Protein AF-A0A7S0H4Z7-F1 (afdb_monomer)

Mean predicted aligned error: 15.33 Å

Sequence (300 aa):
MAQQADLLGIGEDDDALVGVQPAELLSDDELEPVSDNKGFAPVWKVGMEVEVYSRSKDRWIAAIVRKIMSENGIDWVQVYYKNSTQMKDVRGDSDDIRMPLIDSGSSLPVHQDRDGKSSRRSHGKGFVSILHKVSTISKQVESGLYLLKRVASVVHRMAAAEHSHVASVQKILEQERQKVKDKVGDEMARCTEAWEATEELLANQLQKRSEMATKLEQKISVPLTQFYNDAELKRKIIIKDEKKYGVEMNRAKLGVQKNLRNCQKLINSCIAAKAEEEEKKKSPQGKKPKKKFGGIMSWA

pLDDT: mean 82.4, std 19.76, range [38.28, 98.19]

Solvent-accessible surface area (backbone atoms only — not comparable to full-atom values): 18263 Å² total; per-residue (Å²): 138,88,83,90,85,84,85,84,86,76,83,86,77,88,73,80,82,74,82,74,73,80,77,75,81,74,71,93,74,79,81,70,83,75,77,77,79,70,65,87,60,71,84,81,50,71,73,38,69,28,24,35,56,34,80,93,72,74,42,74,39,59,24,29,29,68,45,78,46,77,56,96,88,43,50,34,35,32,31,36,35,80,91,49,94,55,69,50,78,40,53,56,83,36,91,51,49,43,73,53,77,75,60,89,67,67,61,70,76,79,75,73,83,75,71,95,71,87,75,88,80,74,96,77,58,72,65,68,51,50,60,51,50,52,55,52,49,52,51,53,51,50,53,52,48,52,51,50,53,50,51,28,52,50,48,42,50,52,24,51,51,44,48,52,50,44,54,52,51,52,53,50,50,53,53,49,53,54,57,48,70,78,66,69,56,88,91,43,56,72,59,51,55,57,47,52,55,50,49,53,53,49,51,55,50,40,51,54,48,49,54,48,23,52,45,45,36,65,70,42,22,48,53,46,48,51,51,46,53,54,52,53,50,51,49,53,50,52,54,51,51,51,54,52,52,53,51,55,51,51,53,51,51,52,52,52,53,53,51,52,53,52,53,52,51,51,52,53,49,54,52,50,55,52,51,54,53,51,52,61,68,66,54,71,91,71,76,80,79,78,80,77,84,77,78,91,81,81,90,132

Radius of gyration: 42.69 Å; Cα contacts (8 Å, |Δi|>4): 172; chains: 1; bounding box: 95×59×153 Å

Foldseek 3Di:
DDDDDDDDDDDDPPDDDPDDDPDPPDDPPDPDPPPPPPPCQPPDDAQAWKWFQDPVVRDTFIWGFHDWDADPNWIWTWTGTPPDRDIDIDTSNDPRMGHPPPPLPPPPPPPPPDDDDPPPDDPDCPPVVVLVVVVNVLVVLVVVLVVLVVVLVVLLVVLVVLVVVLVVVVVVLVVVVVVCVVDDDPVCVVVVVVSVVVSVVVVVVSVVSNVVSVCSCPVPNVVSVVVSVVSVVVSVVVVVVSVVVVVVVVVVVVVVVVVVVVVVVVVVVVVVVVVVVVVVVPPDPDDDPPPPDDDDDDDD

Secondary structure (DSSP, 8-state):
---------------------------------------------TT-EEEEEETTTTEEEEEEEEEEEEETTEEEEEEEETT-S-EEEEETT-TTEEPPP--TT--S--------------TT-HHHHHHHHHHHHHHHHHHHHHHHHHHHHHHHHHHHHHHHHHHHHHHHHHHHHHHHHTT--GGGHHHHHHHHHHHHHHHHHHHHHHHHHHHHIIIIIHHHHHHHHHHHHHHHHHHHHHHHHHHHHHHHHHHHHHHHHHHHHHHHHHHHHHHHHHHHHHS-S---------------

Organism: NCBI:txid1561963

Nearest PDB structures (foldseek):
  5uk8-assembly1_B  TM=3.780E-01  e=6.220E-02  Homo sapiens
  8v8i-assembly2_D  TM=3.540E-01  e=8.387E-02  Homo sapiens
  5itd-assembly1_B  TM=3.121E-01  e=8.387E-02  Homo sapiens
  8tdu-assembly1_B  TM=3.241E-01  e=2.612E-01  Homo sapiens
  8v8i-assembly1_B  TM=3.575E-01  e=5.041E-01  Homo sapiens

InterPro domains:
  IPR027267 AH/BAR domain superfamily [G3DSA:1.20.1270.60] (127-294)
  IPR027267 AH/BAR domain superfamily [SSF103657] (133-286)

Structure (mmCIF, N/CA/C/O backbone):
data_AF-A0A7S0H4Z7-F1
#
_entry.id   AF-A0A7S0H4Z7-F1
#
loop_
_atom_site.group_PDB
_atom_site.id
_atom_site.type_symbol
_atom_site.label_atom_id
_atom_site.label_alt_id
_atom_site.label_comp_id
_atom_site.label_asym_id
_atom_site.label_entity_id
_atom_site.label_seq_id
_atom_site.pdbx_PDB_ins_code
_atom_site.Cartn_x
_atom_site.Cartn_y
_atom_site.Cartn_z
_atom_site.occupancy
_atom_site.B_iso_or_equiv
_atom_site.auth_seq_id
_atom_site.auth_comp_id
_atom_site.auth_asym_id
_atom_site.auth_atom_id
_atom_site.pdbx_PDB_model_num
ATOM 1 N N . MET A 1 1 ? 38.005 -17.353 65.429 1.00 50.97 1 MET A N 1
ATOM 2 C CA . MET A 1 1 ? 38.939 -17.865 64.408 1.00 50.97 1 MET A CA 1
ATOM 3 C C . MET A 1 1 ? 38.852 -16.940 63.217 1.00 50.97 1 MET A C 1
ATOM 5 O O . MET A 1 1 ? 37.771 -16.776 62.671 1.00 50.97 1 MET A O 1
ATOM 9 N N . ALA A 1 2 ? 39.958 -16.261 62.942 1.00 53.62 2 ALA A N 1
ATOM 10 C CA . ALA A 1 2 ? 40.154 -15.351 61.825 1.00 53.62 2 ALA A CA 1
ATOM 11 C C . ALA A 1 2 ? 40.660 -16.112 60.589 1.00 53.62 2 ALA A C 1
ATOM 13 O O . ALA A 1 2 ? 41.326 -17.129 60.768 1.00 53.62 2 ALA A O 1
ATOM 14 N N . GLN A 1 3 ? 40.353 -15.588 59.397 1.00 56.41 3 GLN A N 1
ATOM 15 C CA . GLN A 1 3 ? 41.037 -15.705 58.087 1.00 56.41 3 GLN A CA 1
ATOM 16 C C . GLN A 1 3 ? 40.063 -15.058 57.076 1.00 56.41 3 GLN A C 1
ATOM 18 O O . GLN A 1 3 ? 38.934 -15.522 56.974 1.00 56.41 3 GLN A O 1
ATOM 23 N N . GLN A 1 4 ? 40.266 -13.895 56.447 1.00 59.06 4 GLN A N 1
ATOM 24 C CA . GLN A 1 4 ? 41.419 -13.231 55.813 1.00 59.06 4 GLN A CA 1
ATOM 25 C C . GLN A 1 4 ? 41.917 -13.929 54.534 1.00 59.06 4 GLN A C 1
ATOM 27 O O . GLN A 1 4 ? 42.658 -14.901 54.623 1.00 59.06 4 GLN A O 1
ATOM 32 N N . ALA A 1 5 ? 41.489 -13.396 53.379 1.00 55.38 5 ALA A N 1
ATOM 33 C CA . ALA A 1 5 ? 42.206 -13.257 52.097 1.00 55.38 5 ALA A CA 1
ATOM 34 C C . ALA A 1 5 ? 41.256 -12.503 51.128 1.00 55.38 5 ALA A C 1
ATOM 36 O O . ALA A 1 5 ? 40.139 -12.960 50.906 1.00 55.38 5 ALA A O 1
ATOM 37 N N . ASP A 1 6 ? 41.465 -11.231 50.797 1.00 55.78 6 ASP A N 1
ATOM 38 C CA . ASP A 1 6 ? 42.468 -10.595 49.921 1.00 55.78 6 ASP A CA 1
ATOM 39 C C . ASP A 1 6 ? 42.136 -10.594 48.417 1.00 55.78 6 ASP A C 1
ATOM 41 O O . ASP A 1 6 ? 41.989 -11.631 47.779 1.00 55.78 6 ASP A O 1
ATOM 45 N N . LEU A 1 7 ? 42.110 -9.355 47.908 1.00 49.84 7 LEU A N 1
ATOM 46 C CA . LEU A 1 7 ? 42.537 -8.862 46.598 1.00 49.84 7 LEU A CA 1
ATOM 47 C C . LEU A 1 7 ? 41.993 -9.521 45.322 1.00 49.84 7 LEU A C 1
ATOM 49 O O . LEU A 1 7 ? 42.542 -10.507 44.848 1.00 49.84 7 LEU A O 1
ATOM 53 N N . LEU A 1 8 ? 41.132 -8.779 44.616 1.00 52.06 8 LEU A N 1
ATOM 54 C CA . LEU A 1 8 ? 41.462 -8.321 43.261 1.00 52.06 8 LEU A CA 1
ATOM 55 C C . LEU A 1 8 ? 40.962 -6.883 43.073 1.00 52.06 8 LEU A C 1
ATOM 57 O O . LEU A 1 8 ? 39.763 -6.616 43.100 1.00 52.06 8 LEU A O 1
ATOM 61 N N . GLY A 1 9 ? 41.922 -5.969 42.924 1.00 45.81 9 GLY A N 1
ATOM 62 C CA . GLY A 1 9 ? 41.692 -4.583 42.547 1.00 45.81 9 GLY A CA 1
ATOM 63 C C . GLY A 1 9 ? 41.212 -4.489 41.104 1.00 45.81 9 GLY A C 1
ATOM 64 O O . GLY A 1 9 ? 41.795 -5.088 40.200 1.00 45.81 9 GLY A O 1
ATOM 65 N N . ILE A 1 10 ? 40.148 -3.721 40.910 1.00 53.19 10 ILE A N 1
ATOM 66 C CA . ILE A 1 10 ? 39.716 -3.233 39.608 1.00 53.19 10 ILE A CA 1
ATOM 67 C C . ILE A 1 10 ? 40.033 -1.744 39.628 1.00 53.19 10 ILE A C 1
ATOM 69 O O . ILE A 1 10 ? 39.614 -1.039 40.544 1.00 53.19 10 ILE A O 1
ATOM 73 N N . GLY A 1 11 ? 40.870 -1.339 38.676 1.00 49.34 11 GLY A N 1
ATOM 74 C CA . GLY A 1 11 ? 41.376 0.014 38.537 1.00 49.34 11 GLY A CA 1
ATOM 75 C C . GLY A 1 11 ? 40.251 1.027 38.386 1.00 49.34 11 GLY A C 1
ATOM 76 O O . GLY A 1 11 ? 39.283 0.808 37.658 1.00 49.34 11 GLY A O 1
ATOM 77 N N . GLU A 1 12 ? 40.420 2.119 39.116 1.00 52.81 12 GLU A N 1
ATOM 78 C CA . GLU A 1 12 ? 39.731 3.383 38.935 1.00 52.81 12 GLU A CA 1
ATOM 79 C C . GLU A 1 12 ? 40.289 4.025 37.660 1.00 52.81 12 GLU A C 1
ATOM 81 O O . GLU A 1 12 ? 41.385 4.582 37.665 1.00 52.81 12 GLU A O 1
ATOM 86 N N . ASP A 1 13 ? 39.558 3.892 36.555 1.00 56.47 13 ASP A N 1
ATOM 87 C CA . ASP A 1 13 ? 39.708 4.790 35.415 1.00 56.47 13 ASP A CA 1
ATOM 88 C C . ASP A 1 13 ? 38.689 5.922 35.598 1.00 56.47 13 ASP A C 1
ATOM 90 O O . ASP A 1 13 ? 37.480 5.758 35.411 1.00 56.47 13 ASP A O 1
ATOM 94 N N . ASP A 1 14 ? 39.217 7.063 36.041 1.00 51.38 14 ASP A N 1
ATOM 95 C CA . ASP A 1 14 ? 38.555 8.358 36.144 1.00 51.38 14 ASP A CA 1
ATOM 96 C C . ASP A 1 14 ? 38.172 8.877 34.748 1.00 51.38 14 ASP A C 1
ATOM 98 O O . ASP A 1 14 ? 38.855 9.719 34.159 1.00 51.38 14 ASP A O 1
ATOM 102 N N . ASP A 1 15 ? 37.051 8.395 34.212 1.00 53.81 15 ASP A N 1
ATOM 103 C CA . ASP A 1 15 ? 36.416 9.018 33.055 1.00 53.81 15 ASP A CA 1
ATOM 104 C C . ASP A 1 15 ? 35.536 10.190 33.504 1.00 53.81 15 ASP A C 1
ATOM 106 O O . ASP A 1 15 ? 34.509 10.056 34.174 1.00 53.81 15 ASP A O 1
ATOM 110 N N . ALA A 1 16 ? 35.990 11.374 33.102 1.00 49.62 16 ALA A N 1
ATOM 111 C CA . ALA A 1 16 ? 35.372 12.670 33.293 1.00 49.62 16 ALA A CA 1
ATOM 112 C C . ALA A 1 16 ? 33.845 12.656 33.079 1.00 49.62 16 ALA A C 1
ATOM 114 O O . ALA A 1 16 ? 33.341 12.593 31.955 1.00 49.62 16 ALA A O 1
ATOM 115 N N . LEU A 1 17 ? 33.115 12.823 34.185 1.00 42.59 17 LEU A N 1
ATOM 116 C CA . LEU A 1 17 ? 31.708 13.213 34.228 1.00 42.59 17 LEU A CA 1
ATOM 117 C C . LEU A 1 17 ? 31.532 14.580 33.550 1.00 42.59 17 LEU A C 1
ATOM 119 O O . LEU A 1 17 ? 31.625 15.641 34.170 1.00 42.59 17 LEU A O 1
ATOM 123 N N . VAL A 1 18 ? 31.264 14.550 32.246 1.00 50.59 18 VAL A N 1
ATOM 124 C CA . VAL A 1 18 ? 30.680 15.674 31.517 1.00 50.59 18 VAL A CA 1
ATOM 125 C C . VAL A 1 18 ? 29.307 15.931 32.130 1.00 50.59 18 VAL A C 1
ATOM 127 O O . VAL A 1 18 ? 28.419 15.082 32.068 1.00 50.59 18 VAL A O 1
ATOM 130 N N . GLY A 1 19 ? 29.157 17.098 32.756 1.00 43.03 19 GLY A N 1
ATOM 131 C CA . GLY A 1 19 ? 27.915 17.556 33.361 1.00 43.03 19 GLY A CA 1
ATOM 132 C C . GLY A 1 19 ? 26.775 17.567 32.348 1.00 43.03 19 GLY A C 1
ATOM 133 O O . GLY A 1 19 ? 26.645 18.489 31.545 1.00 43.03 19 GLY A O 1
ATOM 134 N N . VAL A 1 20 ? 25.936 16.536 32.409 1.00 46.66 20 VAL A N 1
ATOM 135 C CA . VAL A 1 20 ? 24.610 16.543 31.804 1.00 46.66 20 VAL A CA 1
ATOM 136 C C . VAL A 1 20 ? 23.766 17.473 32.665 1.00 46.66 20 VAL A C 1
ATOM 138 O O . VAL A 1 20 ? 23.498 17.188 33.832 1.00 46.66 20 VAL A O 1
ATOM 141 N N . GLN A 1 21 ? 23.417 18.629 32.102 1.00 47.31 21 GLN A N 1
ATOM 142 C CA . GLN A 1 21 ? 22.470 19.549 32.716 1.00 47.31 21 GLN A CA 1
ATOM 143 C C . GLN A 1 21 ? 21.168 18.798 33.038 1.00 47.31 21 GLN A C 1
ATOM 145 O O . GLN A 1 21 ? 20.725 17.989 32.218 1.00 47.31 21 GLN A O 1
ATOM 150 N N . PRO A 1 22 ? 20.555 19.038 34.210 1.00 50.81 22 PRO A N 1
ATOM 151 C CA . PRO A 1 22 ? 19.257 18.466 34.521 1.00 50.81 22 PRO A CA 1
ATOM 152 C C . PRO A 1 22 ? 18.265 18.947 33.464 1.00 50.81 22 PRO A C 1
ATOM 154 O O . PRO A 1 22 ? 18.069 20.148 33.294 1.00 50.81 22 PRO A O 1
ATOM 157 N N . ALA A 1 23 ? 17.687 17.997 32.727 1.00 47.94 23 ALA A N 1
ATOM 158 C CA . ALA A 1 23 ? 16.550 18.259 31.867 1.00 47.94 23 ALA A CA 1
ATOM 159 C C . ALA A 1 23 ? 15.467 18.884 32.746 1.00 47.94 23 ALA A C 1
ATOM 161 O O . ALA A 1 23 ? 14.945 18.237 33.656 1.00 47.94 23 ALA A O 1
ATOM 162 N N . GLU A 1 24 ? 15.207 20.166 32.515 1.00 50.72 24 GLU A N 1
ATOM 163 C CA . GLU A 1 24 ? 14.076 20.856 33.101 1.00 50.72 24 GLU A CA 1
ATOM 164 C C . GLU A 1 24 ? 12.830 20.031 32.780 1.00 50.72 24 GLU A C 1
ATOM 166 O O . GLU A 1 24 ? 12.508 19.767 31.619 1.00 50.72 24 GLU A O 1
ATOM 171 N N . LEU A 1 25 ? 12.195 19.558 33.852 1.00 45.41 25 LEU A N 1
ATOM 172 C CA . LEU A 1 25 ? 10.853 19.007 33.875 1.00 45.41 25 LEU A CA 1
ATOM 173 C C . LEU A 1 25 ? 9.923 20.032 33.223 1.00 45.41 25 LEU A C 1
ATOM 175 O O . LEU A 1 25 ? 9.452 20.962 33.875 1.00 45.41 25 LEU A O 1
ATOM 179 N N . LEU A 1 26 ? 9.704 19.864 31.921 1.00 45.25 26 LEU A N 1
ATOM 180 C CA . LEU A 1 26 ? 8.574 20.449 31.225 1.00 45.25 26 LEU A CA 1
ATOM 181 C C . LEU A 1 26 ? 7.325 19.899 31.906 1.00 45.25 26 LEU A C 1
ATOM 183 O O . LEU A 1 26 ? 7.095 18.692 31.930 1.00 45.25 26 LEU A O 1
ATOM 187 N N . SER A 1 27 ? 6.587 20.811 32.522 1.00 49.12 27 SER A N 1
ATOM 188 C CA . SER A 1 27 ? 5.273 20.601 33.100 1.00 49.12 27 SER A CA 1
ATOM 189 C C . SER A 1 27 ? 4.377 19.837 32.125 1.00 49.12 27 SER A C 1
ATOM 191 O O . SER A 1 27 ? 4.171 20.277 30.995 1.00 49.12 27 SER A O 1
ATOM 193 N N . ASP A 1 28 ? 3.802 18.729 32.599 1.00 46.94 28 ASP A N 1
ATOM 194 C CA . ASP A 1 28 ? 2.733 17.947 31.956 1.00 46.94 28 ASP A CA 1
ATOM 195 C C . ASP A 1 28 ? 1.388 18.714 31.913 1.00 46.94 28 ASP A C 1
ATOM 197 O O . ASP A 1 28 ? 0.312 18.121 32.007 1.00 46.94 28 ASP A O 1
ATOM 201 N N . ASP A 1 29 ? 1.432 20.042 31.796 1.00 57.12 29 ASP A N 1
ATOM 202 C CA . ASP A 1 29 ? 0.242 20.873 31.669 1.00 57.12 29 ASP A CA 1
ATOM 203 C C . ASP A 1 29 ? -0.115 21.038 30.188 1.00 57.12 29 ASP A C 1
ATOM 205 O O . ASP A 1 29 ? 0.623 21.614 29.390 1.00 57.12 29 ASP A O 1
ATOM 209 N N . GLU A 1 30 ? -1.314 20.551 29.869 1.00 59.25 30 GLU A N 1
ATOM 210 C CA . GLU A 1 30 ? -2.141 21.028 28.760 1.00 59.25 30 GLU A CA 1
ATOM 211 C C . GLU A 1 30 ? -1.765 20.546 27.346 1.00 59.25 30 GLU A C 1
ATOM 213 O O . GLU A 1 30 ? -1.765 21.296 26.369 1.00 59.25 30 GLU A O 1
ATOM 218 N N . LEU A 1 31 ? -1.563 19.233 27.187 1.00 41.38 31 LEU A N 1
ATOM 219 C CA . LEU A 1 31 ? -1.825 18.597 25.893 1.00 41.38 31 LEU A CA 1
ATOM 220 C C . LEU A 1 31 ? -3.338 18.428 25.718 1.00 41.38 31 LEU A C 1
ATOM 222 O O . LEU A 1 31 ? -3.934 17.430 26.128 1.00 41.38 31 LEU A O 1
ATOM 226 N N . GLU A 1 32 ? -3.948 19.438 25.095 1.00 59.72 32 GLU A N 1
ATOM 227 C CA . GLU A 1 32 ? -5.243 19.338 24.418 1.00 59.72 32 GLU A CA 1
ATOM 228 C C . GLU A 1 32 ? -5.357 17.971 23.713 1.00 59.72 32 GLU A C 1
ATOM 230 O O . GLU A 1 32 ? -4.407 17.559 23.035 1.00 59.72 32 GLU A O 1
ATOM 235 N N . PRO A 1 33 ? -6.480 17.238 23.851 1.00 46.34 33 PRO A N 1
ATOM 236 C CA . PRO A 1 33 ? -6.635 15.933 23.229 1.00 46.34 33 PRO A CA 1
ATOM 237 C C . PRO A 1 33 ? -6.489 16.092 21.718 1.00 46.34 33 PRO A C 1
ATOM 239 O O . PRO A 1 33 ? -7.387 16.591 21.035 1.00 46.34 33 PRO A O 1
ATOM 242 N N . VAL A 1 34 ? -5.342 15.663 21.193 1.00 42.44 34 VAL A N 1
ATOM 243 C CA . VAL A 1 34 ? -5.107 15.607 19.759 1.00 42.44 34 VAL A CA 1
ATOM 244 C C . VAL A 1 34 ? -6.185 14.686 19.202 1.00 42.44 34 VAL A C 1
ATOM 246 O O . VAL A 1 34 ? -6.220 13.484 19.462 1.00 42.44 34 VAL A O 1
ATOM 249 N N . SER A 1 35 ? -7.142 15.281 18.495 1.00 45.16 35 SER A N 1
ATOM 250 C CA . SER A 1 35 ? -8.196 14.579 17.772 1.00 45.16 35 SER A CA 1
ATOM 251 C C . SER A 1 35 ? -7.560 13.828 16.592 1.00 45.16 35 SER A C 1
ATOM 253 O O . SER A 1 35 ? -7.745 14.185 15.426 1.00 45.16 35 SER A O 1
ATOM 255 N N . ASP A 1 36 ? -6.818 12.762 16.890 1.00 44.88 36 ASP A N 1
ATOM 256 C CA . ASP A 1 36 ? -6.057 11.928 15.950 1.00 44.88 36 ASP A CA 1
ATOM 257 C C . ASP A 1 36 ? -6.939 11.007 15.087 1.00 44.88 36 ASP A C 1
ATOM 259 O O . ASP A 1 36 ? -6.459 10.179 14.315 1.00 44.88 36 ASP A O 1
ATOM 263 N N . ASN A 1 37 ? -8.257 11.211 15.116 1.00 42.66 37 ASN A N 1
ATOM 264 C CA . ASN A 1 37 ? -9.215 10.547 14.235 1.00 42.66 37 ASN A CA 1
ATOM 265 C C . ASN A 1 37 ? -9.404 11.254 12.882 1.00 42.66 37 ASN A C 1
ATOM 267 O O . ASN A 1 37 ? -10.416 11.035 12.211 1.00 42.66 37 ASN A O 1
ATOM 271 N N . LYS A 1 38 ? -8.431 12.045 12.406 1.00 48.28 38 LYS A N 1
ATOM 272 C CA . LYS A 1 38 ? -8.333 12.319 10.963 1.00 48.28 38 LYS A CA 1
ATOM 273 C C . LYS A 1 38 ? -7.871 11.034 10.282 1.00 48.28 38 LYS A C 1
ATOM 275 O O . LYS A 1 38 ? -6.691 10.841 9.997 1.00 48.28 38 LYS A O 1
ATOM 280 N N . GLY A 1 39 ? -8.830 10.128 10.066 1.00 48.75 39 GLY A N 1
ATOM 281 C CA . GLY A 1 39 ? -8.654 8.925 9.266 1.00 48.75 39 GLY A CA 1
ATOM 282 C C . GLY A 1 39 ? -7.879 9.277 8.005 1.00 48.75 39 GLY A C 1
ATOM 283 O O . GLY A 1 39 ? -8.111 10.341 7.441 1.00 48.75 39 GLY A O 1
ATOM 284 N N . PHE A 1 40 ? -6.920 8.422 7.636 1.00 51.00 40 PHE A N 1
ATOM 285 C CA . PHE A 1 40 ? -6.013 8.582 6.498 1.00 51.00 40 PHE A CA 1
ATOM 286 C C . PHE A 1 40 ? -6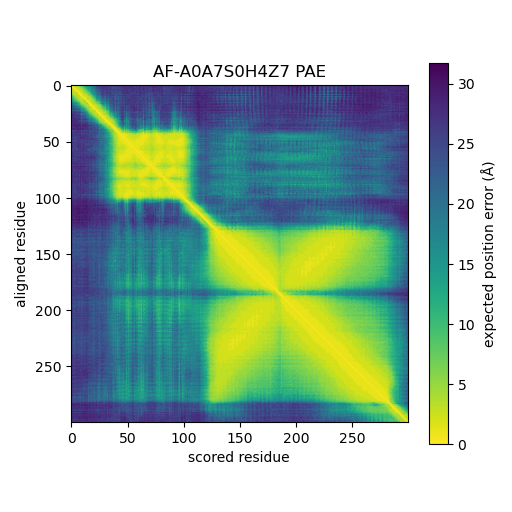.787 8.873 5.205 1.00 51.00 40 PHE A C 1
ATOM 288 O O . PHE A 1 40 ? -7.010 7.982 4.382 1.00 51.00 40 PHE A O 1
ATOM 295 N N . ALA A 1 41 ? -7.202 10.124 5.029 1.00 61.06 41 ALA A N 1
ATOM 296 C CA . ALA A 1 41 ? -7.738 10.627 3.794 1.00 61.06 41 ALA A CA 1
ATOM 297 C C . ALA A 1 41 ? -6.607 10.458 2.777 1.00 61.06 41 ALA A C 1
ATOM 299 O O . ALA A 1 41 ? -5.456 10.813 3.074 1.00 61.06 41 ALA A O 1
ATOM 300 N N . PRO A 1 42 ? -6.870 9.841 1.617 1.00 71.62 42 PRO A N 1
ATOM 301 C CA . PRO A 1 42 ? -5.859 9.731 0.585 1.00 71.62 42 PRO A CA 1
ATOM 302 C C . PRO A 1 42 ? -5.316 11.133 0.297 1.00 71.62 42 PRO A C 1
ATOM 304 O O . PRO A 1 42 ? -6.077 12.043 -0.017 1.00 71.62 42 PRO A O 1
ATOM 307 N N . VAL A 1 43 ? -4.003 11.330 0.436 1.00 86.75 43 VAL A N 1
ATOM 308 C CA . VAL A 1 43 ? -3.383 12.613 0.090 1.00 86.75 43 VAL A CA 1
ATOM 309 C C . VAL A 1 43 ? -3.387 12.724 -1.430 1.00 86.75 43 VAL A C 1
ATOM 311 O O . VAL A 1 43 ? -2.513 12.179 -2.113 1.00 86.75 43 VAL A O 1
ATOM 314 N N . TRP A 1 44 ? -4.406 13.390 -1.964 1.00 93.88 44 TRP A N 1
ATOM 315 C CA . TRP A 1 44 ? -4.559 13.631 -3.392 1.00 93.88 44 TRP A CA 1
ATOM 316 C C . TRP A 1 44 ? -3.459 14.569 -3.899 1.00 93.88 44 TRP A C 1
ATOM 318 O O . TRP A 1 44 ? -3.023 15.484 -3.200 1.00 93.88 44 TRP A O 1
ATOM 328 N N . LYS A 1 45 ? -2.998 14.361 -5.137 1.00 95.31 45 LYS A N 1
ATOM 329 C CA . LYS A 1 45 ? -2.024 15.244 -5.799 1.00 95.31 45 LYS A CA 1
ATOM 330 C C . LYS A 1 45 ? -2.521 15.634 -7.182 1.00 95.31 45 LYS A C 1
ATOM 332 O O . LYS A 1 45 ? -3.069 14.805 -7.903 1.00 95.31 45 LYS A O 1
ATOM 337 N N . VAL A 1 46 ? -2.294 16.884 -7.575 1.00 96.69 46 VAL A N 1
ATOM 338 C CA . VAL A 1 46 ? -2.572 17.338 -8.945 1.00 96.69 46 VAL A CA 1
ATOM 339 C C . VAL A 1 46 ? -1.731 16.526 -9.935 1.00 96.69 46 VAL A C 1
ATOM 341 O O . VAL A 1 46 ? -0.550 16.277 -9.704 1.00 96.69 46 VAL A O 1
ATOM 344 N N . GLY A 1 47 ? -2.356 16.080 -11.023 1.00 95.44 47 GLY A N 1
ATOM 345 C CA . GLY A 1 47 ? -1.774 15.187 -12.024 1.00 95.44 47 GLY A CA 1
ATOM 346 C C . GLY A 1 47 ? -1.870 13.697 -11.683 1.00 95.44 47 GLY A C 1
ATOM 347 O O . GLY A 1 47 ? -1.491 12.871 -12.511 1.00 95.44 47 GLY A O 1
ATOM 348 N N . MET A 1 48 ? -2.378 13.329 -10.503 1.00 95.88 48 MET A N 1
ATOM 349 C CA . MET A 1 48 ? -2.560 11.928 -10.119 1.00 95.88 48 MET A CA 1
ATOM 350 C C . MET A 1 48 ? -3.674 11.273 -10.944 1.00 95.88 48 MET A C 1
ATOM 352 O O . MET A 1 48 ? -4.747 11.853 -11.117 1.00 95.88 48 MET A O 1
ATOM 356 N N . GLU A 1 49 ? -3.430 10.057 -11.436 1.00 96.31 49 GLU A N 1
ATOM 357 C CA . GLU A 1 49 ? -4.469 9.236 -12.061 1.00 96.31 49 GLU A CA 1
ATOM 358 C C . GLU A 1 49 ? -5.362 8.620 -10.982 1.00 96.31 49 GLU A C 1
ATOM 360 O O . GLU A 1 49 ? -4.868 8.080 -9.993 1.00 96.31 49 GLU A O 1
ATOM 365 N N . VAL A 1 50 ? -6.673 8.706 -11.183 1.00 96.62 50 VAL A N 1
ATOM 366 C CA . VAL A 1 50 ? -7.712 8.233 -10.263 1.00 96.62 50 VAL A CA 1
ATOM 367 C C . VAL A 1 50 ? -8.841 7.572 -11.048 1.00 96.62 50 VAL A C 1
ATOM 369 O O . VAL A 1 50 ? -8.960 7.739 -12.261 1.00 96.62 50 VAL A O 1
ATOM 372 N N . GLU A 1 51 ? -9.692 6.825 -10.361 1.00 97.00 51 GLU A N 1
ATOM 373 C CA . GLU A 1 51 ? -10.955 6.337 -10.903 1.00 97.00 51 GLU A CA 1
ATOM 374 C C . GLU A 1 51 ? -12.112 6.996 -10.166 1.00 97.00 51 GLU A C 1
ATOM 376 O O . GLU A 1 51 ? -12.118 7.055 -8.937 1.00 97.00 51 GLU A O 1
ATOM 381 N N . VAL A 1 52 ? -13.104 7.465 -10.921 1.00 97.44 52 VAL A N 1
ATOM 382 C CA . VAL A 1 52 ? -14.331 8.038 -10.363 1.00 97.44 52 VAL A CA 1
ATOM 383 C C . VAL A 1 52 ? -15.527 7.196 -10.776 1.00 97.44 52 VAL A C 1
ATOM 385 O O . VAL A 1 52 ? -15.689 6.881 -11.961 1.00 97.44 52 VAL A O 1
ATOM 388 N N . TYR A 1 53 ? -16.371 6.840 -9.810 1.00 97.12 53 TYR A N 1
ATOM 389 C CA . TYR A 1 53 ? -17.575 6.062 -10.056 1.00 97.12 53 TYR A CA 1
ATOM 390 C C . TYR A 1 53 ? -18.620 6.899 -10.800 1.00 97.12 53 TYR A C 1
ATOM 392 O O . TYR A 1 53 ? -18.941 8.041 -10.445 1.00 97.12 53 TYR A O 1
ATOM 400 N N . SER A 1 54 ? -19.151 6.334 -11.880 1.00 96.25 54 SER A N 1
ATOM 401 C CA . SER A 1 54 ? -20.213 6.930 -12.678 1.00 96.25 54 SER A CA 1
ATOM 402 C C . SER A 1 54 ? -21.500 6.156 -12.451 1.00 96.25 54 SER A C 1
ATOM 404 O O . SER A 1 54 ? -21.682 5.091 -13.029 1.00 96.25 54 SER A O 1
ATOM 406 N N . ARG A 1 55 ? -22.418 6.719 -11.656 1.00 94.81 55 ARG A N 1
ATOM 407 C CA . ARG A 1 55 ? -23.723 6.100 -11.361 1.00 94.81 55 ARG A CA 1
ATOM 408 C C . ARG A 1 55 ? -24.572 5.867 -12.614 1.00 94.81 55 ARG A C 1
ATOM 410 O O . ARG A 1 55 ? -25.246 4.858 -12.714 1.00 94.81 55 ARG A O 1
ATOM 417 N N . SER A 1 56 ? -24.502 6.765 -13.601 1.00 93.69 56 SER A N 1
ATOM 418 C CA . SER A 1 56 ? -25.254 6.623 -14.858 1.00 93.69 56 SER A CA 1
ATOM 419 C C . SER A 1 56 ? -24.724 5.524 -15.780 1.00 93.69 56 SER A C 1
ATOM 421 O O . SER A 1 56 ? -25.471 5.023 -16.614 1.00 93.69 56 SER A O 1
ATOM 423 N N . LYS A 1 57 ? -23.441 5.162 -15.661 1.00 92.94 57 LYS A N 1
ATOM 424 C CA . LYS A 1 57 ? -22.809 4.086 -16.444 1.00 92.94 57 LYS A CA 1
ATOM 425 C C . LYS A 1 57 ? -22.521 2.835 -15.614 1.00 92.94 57 LYS A C 1
ATOM 427 O O . LYS A 1 57 ? -21.906 1.915 -16.145 1.00 92.94 57 LYS A O 1
ATOM 432 N N . ASP A 1 58 ? -22.893 2.867 -14.338 1.00 94.56 58 ASP A N 1
ATOM 433 C CA . ASP A 1 58 ? -22.647 1.852 -13.315 1.00 94.56 58 ASP A CA 1
ATOM 434 C C . ASP A 1 58 ? -21.225 1.261 -13.353 1.00 94.56 58 ASP A C 1
ATOM 436 O O . ASP A 1 58 ? -21.011 0.052 -13.361 1.00 94.56 58 ASP A O 1
ATOM 440 N N . ARG A 1 59 ? -20.215 2.135 -13.486 1.00 96.06 59 ARG A N 1
ATOM 441 C CA . ARG A 1 59 ? -18.810 1.716 -13.600 1.00 96.06 59 ARG A CA 1
ATOM 442 C C . ARG A 1 59 ? -17.824 2.795 -13.176 1.00 96.06 59 ARG A C 1
ATOM 444 O O . ARG A 1 59 ? -18.121 3.991 -13.210 1.00 96.06 59 ARG A O 1
ATOM 451 N N . TRP A 1 60 ? -16.605 2.364 -12.875 1.00 96.31 60 TRP A N 1
ATOM 452 C CA . TRP A 1 60 ? -15.457 3.231 -12.623 1.00 96.31 60 TRP A CA 1
ATOM 453 C C . TRP A 1 60 ? -14.883 3.783 -13.930 1.00 96.31 60 TRP A C 1
ATOM 455 O O . TRP A 1 60 ? -14.769 3.066 -14.925 1.00 96.31 60 TRP A O 1
ATOM 465 N N . ILE A 1 61 ? -14.556 5.076 -13.952 1.00 96.38 61 ILE A N 1
ATOM 466 C CA . ILE A 1 61 ? -14.005 5.757 -15.128 1.00 96.38 61 ILE A CA 1
ATOM 467 C C . ILE A 1 61 ? -12.686 6.420 -14.750 1.00 96.38 61 ILE A C 1
ATOM 469 O O . ILE A 1 61 ? -12.629 7.200 -13.800 1.00 96.38 61 ILE A O 1
ATOM 473 N N . ALA A 1 62 ? -11.644 6.148 -15.537 1.00 96.44 62 ALA A N 1
ATOM 474 C CA . ALA A 1 62 ? -10.335 6.759 -15.368 1.00 96.44 62 ALA A CA 1
ATOM 475 C C . ALA A 1 62 ? -10.389 8.285 -15.552 1.00 96.44 62 ALA A C 1
ATOM 477 O O . ALA A 1 62 ? -10.922 8.808 -16.541 1.00 96.44 62 ALA A O 1
ATOM 478 N N . ALA A 1 63 ? -9.781 8.993 -14.612 1.00 97.62 63 ALA A N 1
ATOM 479 C CA . ALA A 1 63 ? -9.687 10.439 -14.574 1.00 97.62 63 ALA A CA 1
ATOM 480 C C . ALA A 1 63 ? -8.320 10.882 -14.031 1.00 97.62 63 ALA A C 1
ATOM 482 O O . ALA A 1 63 ? -7.532 10.078 -13.535 1.00 97.62 63 ALA A O 1
ATOM 483 N N . ILE A 1 64 ? -8.018 12.168 -14.167 1.00 97.25 64 ILE A N 1
ATOM 484 C CA . ILE A 1 64 ? -6.795 12.793 -13.660 1.00 97.25 64 ILE A CA 1
ATOM 485 C C . ILE A 1 64 ? -7.200 13.949 -12.754 1.00 97.25 64 ILE A C 1
ATOM 487 O O . ILE A 1 64 ? -8.037 14.772 -13.134 1.00 97.25 64 ILE A O 1
ATOM 491 N N . VAL A 1 65 ? -6.601 14.021 -11.568 1.00 97.88 65 VAL A N 1
ATOM 492 C CA . VAL A 1 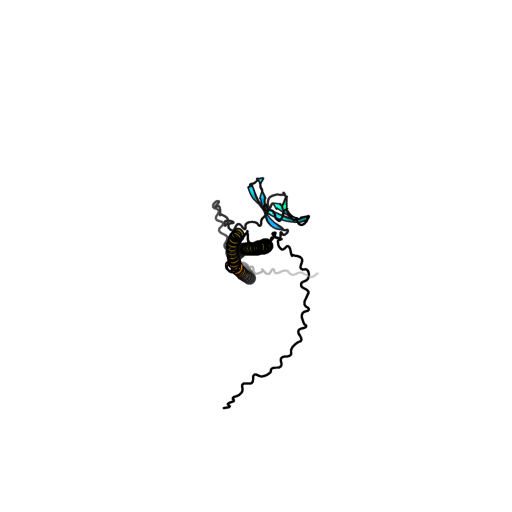65 ? -6.806 15.131 -10.634 1.00 97.88 65 VAL A CA 1
ATOM 493 C C . VAL A 1 65 ? -6.240 16.407 -11.244 1.00 97.88 65 VAL A C 1
ATOM 495 O O . VAL A 1 65 ? -5.051 16.490 -11.545 1.00 97.88 65 VAL A O 1
ATOM 498 N N . ARG A 1 66 ? -7.082 17.421 -11.420 1.00 97.88 66 ARG A N 1
ATOM 499 C CA . ARG A 1 66 ? -6.696 18.704 -12.014 1.00 97.88 66 ARG A CA 1
ATOM 500 C C . ARG A 1 66 ? -6.485 19.787 -10.968 1.00 97.88 66 ARG A C 1
ATOM 502 O O . ARG A 1 66 ? -5.551 20.574 -11.093 1.00 97.88 66 ARG A O 1
ATOM 509 N N . LYS A 1 67 ? -7.345 19.832 -9.955 1.00 97.62 67 LYS A N 1
ATOM 510 C CA . LYS A 1 67 ? -7.301 20.834 -8.890 1.00 97.62 67 LYS A CA 1
ATOM 511 C C . LYS A 1 67 ? -7.806 20.215 -7.593 1.00 97.62 67 LYS A C 1
ATOM 513 O O . LYS A 1 67 ? -8.704 19.379 -7.621 1.00 97.62 67 LYS A O 1
ATOM 518 N N . ILE A 1 68 ? -7.219 20.630 -6.480 1.00 97.06 68 ILE A N 1
ATOM 519 C CA . ILE A 1 68 ? -7.674 20.291 -5.133 1.00 97.06 68 ILE A CA 1
ATOM 520 C C . ILE A 1 68 ? -8.080 21.610 -4.482 1.00 97.06 68 ILE A C 1
ATOM 522 O O . ILE A 1 68 ? -7.361 22.604 -4.606 1.00 97.06 68 ILE A O 1
ATOM 526 N N . MET A 1 69 ? -9.262 21.642 -3.886 1.00 97.38 69 MET A N 1
ATOM 527 C CA . MET A 1 69 ? -9.854 22.814 -3.250 1.00 97.38 69 MET A CA 1
ATOM 528 C C . MET A 1 69 ? -10.241 22.411 -1.835 1.00 97.38 69 MET A C 1
ATOM 530 O O . MET A 1 69 ? -10.847 21.364 -1.664 1.00 97.38 69 MET A O 1
ATOM 534 N N . SER A 1 70 ? -9.904 23.214 -0.835 1.00 95.31 70 SER A N 1
ATOM 535 C CA . SER A 1 70 ? -10.276 22.936 0.554 1.00 95.31 70 SER A CA 1
ATOM 536 C C . SER A 1 70 ? -11.257 24.010 0.999 1.00 95.31 70 SER A C 1
ATOM 538 O O . SER A 1 70 ? -10.886 25.176 1.121 1.00 95.31 70 SER A O 1
ATOM 540 N N . GLU A 1 71 ? -12.512 23.626 1.213 1.00 94.19 71 GLU A N 1
ATOM 541 C CA . GLU A 1 71 ? -13.582 24.525 1.651 1.00 94.19 71 GLU A CA 1
ATOM 542 C C . GLU A 1 71 ? -14.150 23.997 2.966 1.00 94.19 71 GLU A C 1
ATOM 544 O O . GLU A 1 71 ? -14.573 22.845 3.053 1.00 94.19 71 GLU A O 1
ATOM 549 N N . ASN A 1 72 ? -14.136 24.826 4.014 1.00 93.19 72 ASN A N 1
ATOM 550 C CA . ASN A 1 72 ? -14.647 24.469 5.346 1.00 93.19 72 ASN A CA 1
ATOM 551 C C . ASN A 1 72 ? -14.019 23.189 5.935 1.00 93.19 72 ASN A C 1
ATOM 553 O O . ASN A 1 72 ? -14.682 22.413 6.617 1.00 93.19 72 ASN A O 1
ATOM 557 N N . GLY A 1 73 ? -12.739 22.945 5.639 1.00 86.44 73 GLY A N 1
ATOM 558 C CA . GLY A 1 73 ? -12.028 21.747 6.095 1.00 86.44 73 GLY A CA 1
ATOM 559 C C . GLY A 1 73 ? -12.396 20.458 5.351 1.00 86.44 73 GLY A C 1
ATOM 560 O O . GLY A 1 73 ? -11.917 19.396 5.740 1.00 86.44 73 GLY A O 1
ATOM 561 N N . ILE A 1 74 ? -13.208 20.538 4.291 1.00 89.56 74 ILE A N 1
ATOM 562 C CA . ILE A 1 74 ? -13.499 19.426 3.384 1.00 89.56 74 ILE A CA 1
ATOM 563 C C . ILE A 1 74 ? -12.709 19.631 2.092 1.00 89.56 74 ILE A C 1
ATOM 565 O O . ILE A 1 74 ? -12.839 20.658 1.420 1.00 89.56 74 ILE A O 1
ATOM 569 N N . ASP A 1 75 ? -11.919 18.626 1.726 1.00 93.12 75 ASP A N 1
ATOM 570 C CA . ASP A 1 75 ? -11.187 18.618 0.465 1.00 93.12 75 ASP A CA 1
ATOM 571 C C . ASP A 1 75 ? -12.103 18.170 -0.680 1.00 93.12 75 ASP A C 1
ATOM 573 O O . ASP A 1 75 ? -12.683 17.083 -0.667 1.00 93.12 75 ASP A O 1
ATOM 577 N N . TRP A 1 76 ? -12.202 19.002 -1.707 1.00 96.38 76 TRP A N 1
ATOM 578 C CA . TRP A 1 76 ? -12.834 18.731 -2.988 1.00 96.38 76 TRP A CA 1
ATOM 579 C C . TRP A 1 76 ? -11.767 18.519 -4.055 1.00 96.38 76 TRP A C 1
ATOM 581 O O . TRP A 1 76 ? -10.817 19.290 -4.200 1.00 96.38 76 TRP A O 1
ATOM 591 N N . VAL A 1 77 ? -11.941 17.466 -4.841 1.00 97.50 77 VAL A N 1
ATOM 592 C CA . VAL A 1 77 ? -11.029 17.056 -5.902 1.00 97.50 77 VAL A CA 1
ATOM 593 C C . VAL A 1 77 ? -11.737 17.237 -7.236 1.00 97.50 77 VAL A C 1
ATOM 595 O O . VAL A 1 77 ? -12.684 16.521 -7.562 1.00 97.50 77 VAL A O 1
ATOM 598 N N . GLN A 1 78 ? -11.260 18.189 -8.031 1.00 97.94 78 GLN A N 1
ATOM 599 C CA . GLN A 1 78 ? -11.704 18.370 -9.405 1.00 97.94 78 GLN A CA 1
ATOM 600 C C . GLN A 1 78 ? -10.930 17.419 -10.311 1.00 97.94 78 GLN A C 1
ATOM 602 O O . GLN A 1 78 ? -9.702 17.508 -10.425 1.00 97.94 78 GLN A O 1
ATOM 607 N N . VAL A 1 79 ? -11.647 16.528 -10.988 1.00 98.06 79 VAL A N 1
ATOM 608 C CA . VAL A 1 79 ? -11.070 15.545 -11.905 1.00 98.06 79 VAL A CA 1
ATOM 609 C C . VAL A 1 79 ? -11.476 15.813 -13.351 1.00 98.06 79 VAL A C 1
ATOM 611 O O . VAL A 1 79 ? -12.552 16.339 -13.631 1.00 98.06 79 VAL A O 1
ATOM 614 N N . TYR A 1 80 ? -10.618 15.408 -14.283 1.00 97.69 80 TYR A N 1
ATOM 615 C CA . TYR A 1 80 ? -10.891 15.404 -15.719 1.00 97.69 80 TYR A CA 1
ATOM 616 C C . TYR A 1 80 ? -10.810 13.975 -16.259 1.00 97.69 80 TYR A C 1
ATOM 618 O O . TYR A 1 80 ? -9.814 13.285 -16.039 1.00 97.69 80 TYR A O 1
ATOM 626 N N . TYR A 1 81 ? -11.843 13.511 -16.960 1.00 97.38 81 TYR A N 1
ATOM 627 C CA . TYR A 1 81 ? -11.891 12.143 -17.484 1.00 97.38 81 TYR A CA 1
ATOM 628 C C . TYR A 1 81 ? -10.918 11.950 -18.661 1.00 97.38 81 TYR A C 1
ATOM 630 O O . TYR A 1 81 ? -10.883 12.757 -19.583 1.00 97.38 81 TYR A O 1
ATOM 638 N N . LYS A 1 82 ? -10.160 10.842 -18.693 1.00 91.38 82 LYS A N 1
ATOM 639 C CA . LYS A 1 82 ? -9.050 10.632 -19.658 1.00 91.38 82 LYS A CA 1
ATOM 640 C C . LYS A 1 82 ? -9.464 10.695 -21.145 1.00 91.38 82 LYS A C 1
ATOM 642 O O . LYS A 1 82 ? -8.635 11.006 -21.990 1.00 91.38 82 LYS A O 1
ATOM 647 N N . ASN A 1 83 ? -10.744 10.450 -21.448 1.00 92.06 83 ASN A N 1
ATOM 648 C CA . ASN A 1 83 ? -11.309 10.401 -22.807 1.00 92.06 83 ASN A CA 1
ATOM 649 C C . ASN A 1 83 ? -12.488 11.373 -23.018 1.00 92.06 83 ASN A C 1
ATOM 651 O O . ASN A 1 83 ? -13.325 11.145 -23.889 1.00 92.06 83 ASN A O 1
ATOM 655 N N . SER A 1 84 ? -12.635 12.403 -22.184 1.00 92.06 84 SER A N 1
ATOM 656 C CA . SER A 1 84 ? -13.759 13.342 -22.277 1.00 92.06 84 SER A CA 1
ATOM 657 C C . SER A 1 84 ? -13.332 14.729 -21.821 1.00 92.06 84 SER A C 1
ATOM 659 O O . SER A 1 84 ? -12.509 14.840 -20.926 1.00 92.06 84 SER A O 1
ATOM 661 N N . THR A 1 85 ? -13.921 15.780 -22.396 1.00 94.00 85 THR A N 1
ATOM 662 C CA . THR A 1 85 ? -13.730 17.173 -21.952 1.00 94.00 85 THR A CA 1
ATOM 663 C C . THR A 1 85 ? -14.456 17.509 -20.654 1.00 94.00 85 THR A C 1
ATOM 665 O O . THR A 1 85 ? -14.292 18.600 -20.110 1.00 94.00 85 THR A O 1
ATOM 668 N N . GLN A 1 86 ? -15.258 16.573 -20.151 1.00 96.38 86 GLN A N 1
ATOM 669 C CA . GLN A 1 86 ? -16.046 16.748 -18.944 1.00 96.38 86 GLN A CA 1
ATOM 670 C C . GLN A 1 86 ? -15.167 16.727 -17.691 1.00 96.38 86 GLN A C 1
ATOM 672 O O . GLN A 1 86 ? -14.268 15.893 -17.543 1.00 96.38 86 GLN A O 1
ATOM 677 N N . MET A 1 87 ? -15.491 17.629 -16.769 1.00 97.12 87 MET A N 1
ATOM 678 C CA . MET A 1 87 ? -14.931 17.684 -15.424 1.00 97.12 87 MET A CA 1
ATOM 679 C C . MET A 1 87 ? -15.995 17.302 -14.403 1.00 97.12 87 MET A C 1
ATOM 681 O O . MET A 1 87 ? -17.191 17.469 -14.648 1.00 97.12 87 MET A O 1
ATOM 685 N N . LYS A 1 88 ? -15.551 16.785 -13.261 1.00 97.12 88 LYS A N 1
ATOM 686 C CA . LYS A 1 88 ? -16.414 16.508 -12.117 1.00 97.12 88 LYS A CA 1
ATOM 687 C C . LYS A 1 88 ? -15.671 16.866 -10.842 1.00 97.12 88 LYS A C 1
ATOM 689 O O . LYS A 1 88 ? -14.512 16.488 -10.686 1.00 97.12 88 LYS A O 1
ATOM 694 N N . ASP A 1 89 ? -16.364 17.540 -9.940 1.00 97.88 89 ASP A N 1
ATOM 695 C CA . ASP A 1 89 ? -15.880 17.774 -8.588 1.00 97.88 89 ASP A CA 1
ATOM 696 C C . ASP A 1 89 ? -16.405 16.648 -7.694 1.00 97.88 89 ASP A C 1
ATOM 698 O O . ASP A 1 89 ? -17.590 16.301 -7.721 1.00 97.88 89 ASP A O 1
ATOM 702 N N . VAL A 1 90 ? -15.501 16.013 -6.956 1.00 97.06 90 VAL A N 1
ATOM 703 C CA . VAL A 1 90 ? -15.806 14.895 -6.062 1.00 97.06 90 VAL A CA 1
ATOM 704 C C . VAL A 1 90 ? -15.162 15.188 -4.719 1.00 97.06 90 VAL A C 1
ATOM 706 O O . VAL A 1 90 ? -14.025 15.649 -4.667 1.00 97.06 90 VAL A O 1
ATOM 709 N N . ARG A 1 91 ? -15.872 14.930 -3.622 1.00 96.50 91 ARG A N 1
ATOM 710 C CA . ARG A 1 91 ? -15.275 15.030 -2.288 1.00 96.50 91 ARG A CA 1
ATOM 711 C C . ARG A 1 91 ? -14.115 14.040 -2.154 1.00 96.50 91 ARG A C 1
ATOM 713 O O . ARG A 1 91 ? -14.240 12.886 -2.554 1.00 96.50 91 ARG A O 1
ATOM 720 N N . GLY A 1 92 ? -12.995 14.486 -1.595 1.00 92.44 92 GLY A N 1
ATOM 721 C CA . GLY A 1 92 ? -11.775 13.689 -1.459 1.00 92.44 92 GLY A CA 1
ATOM 722 C C . GLY A 1 92 ? -11.902 12.517 -0.484 1.00 92.44 92 GLY A C 1
ATOM 723 O O . GLY A 1 92 ? -11.110 11.584 -0.553 1.00 92.44 92 GLY A O 1
ATOM 724 N N . ASP A 1 93 ? -12.898 12.548 0.397 1.00 91.50 93 ASP A N 1
ATOM 725 C CA . ASP A 1 93 ? -13.273 11.463 1.306 1.00 91.50 93 ASP A CA 1
ATOM 726 C C . ASP A 1 93 ? -14.442 10.613 0.777 1.00 91.50 93 ASP A C 1
ATOM 728 O O . ASP A 1 93 ? -14.934 9.735 1.479 1.00 91.50 93 ASP A O 1
ATOM 732 N N . SER A 1 94 ? -14.911 10.866 -0.450 1.00 94.19 94 SER A N 1
ATOM 733 C CA . SER A 1 94 ? -16.039 10.141 -1.033 1.00 94.19 94 SER A CA 1
ATOM 734 C C . SER A 1 94 ? -15.646 8.750 -1.521 1.00 94.19 94 SER A C 1
ATOM 736 O O . SER A 1 94 ? -14.650 8.586 -2.223 1.00 94.19 94 SER A O 1
ATOM 738 N N . ASP A 1 95 ? -16.529 7.777 -1.292 1.00 92.88 95 ASP A N 1
ATOM 739 C CA . ASP A 1 95 ? -16.445 6.445 -1.902 1.00 92.88 95 ASP A CA 1
ATOM 740 C C . ASP A 1 95 ? -16.587 6.464 -3.434 1.00 92.88 95 ASP A C 1
ATOM 742 O O . ASP A 1 95 ? -16.321 5.456 -4.079 1.00 92.88 95 ASP A O 1
ATOM 746 N N . ASP A 1 96 ? -16.983 7.590 -4.042 1.00 96.56 96 ASP A N 1
ATOM 747 C CA . ASP A 1 96 ? -17.089 7.740 -5.497 1.00 96.56 96 ASP A CA 1
ATOM 748 C C . ASP A 1 96 ? -15.730 8.050 -6.165 1.00 96.56 96 ASP A C 1
ATOM 750 O O . ASP A 1 96 ? -15.672 8.148 -7.394 1.00 96.56 96 ASP A O 1
ATOM 754 N N . ILE A 1 97 ? -14.636 8.208 -5.407 1.00 96.38 97 ILE A N 1
ATOM 755 C CA . ILE A 1 97 ? -13.273 8.386 -5.934 1.00 96.38 97 ILE A CA 1
ATOM 756 C C . ILE A 1 97 ? -12.305 7.394 -5.289 1.00 96.38 97 ILE A C 1
ATOM 758 O O . ILE A 1 97 ? -12.289 7.186 -4.079 1.00 96.38 97 ILE A O 1
ATOM 762 N N . ARG A 1 98 ? -11.451 6.773 -6.103 1.00 94.88 98 ARG A N 1
ATOM 763 C CA . ARG A 1 98 ? -10.414 5.862 -5.610 1.00 94.88 98 ARG A CA 1
ATOM 764 C C . ARG A 1 98 ? -9.143 5.939 -6.438 1.00 94.88 98 ARG A C 1
ATOM 766 O O . ARG A 1 98 ? -9.132 6.402 -7.578 1.00 94.88 98 ARG A O 1
ATOM 773 N N . MET A 1 99 ? -8.065 5.420 -5.862 1.00 93.69 99 MET A N 1
ATOM 774 C CA . MET A 1 99 ? -6.867 5.081 -6.627 1.00 93.69 99 MET A CA 1
ATOM 775 C C . MET A 1 99 ? -7.240 4.048 -7.697 1.00 93.69 99 MET A C 1
ATOM 777 O O . MET A 1 99 ? -7.989 3.124 -7.363 1.00 93.69 99 MET A O 1
ATOM 781 N N . PRO A 1 100 ? -6.748 4.170 -8.947 1.00 90.94 100 PRO A N 1
ATOM 782 C CA . PRO A 1 100 ? -7.024 3.184 -9.973 1.00 90.94 100 PRO A CA 1
ATOM 783 C C . PRO A 1 100 ? -6.633 1.827 -9.418 1.00 90.94 100 PRO A C 1
ATOM 785 O O . PRO A 1 100 ? -5.534 1.693 -8.862 1.00 90.94 100 PRO A O 1
ATOM 788 N N . LEU A 1 101 ? -7.519 0.833 -9.534 1.00 86.19 101 LEU A N 1
ATOM 789 C CA . LEU A 1 101 ? -7.035 -0.521 -9.342 1.00 86.19 101 LEU A CA 1
ATOM 790 C C . LEU A 1 101 ? -5.963 -0.704 -10.395 1.00 86.19 101 LEU A C 1
ATOM 792 O O . LEU A 1 101 ? -6.210 -0.564 -11.591 1.00 86.19 101 LEU A O 1
ATOM 796 N N . ILE A 1 102 ? -4.744 -0.924 -9.921 1.00 74.50 102 ILE A N 1
ATOM 797 C CA . ILE A 1 102 ? -3.648 -1.324 -10.775 1.00 74.50 102 ILE A CA 1
ATOM 798 C C . ILE A 1 102 ? -4.093 -2.682 -11.260 1.00 74.50 102 ILE A C 1
ATOM 800 O O . ILE A 1 102 ? -3.992 -3.669 -10.529 1.00 74.50 102 ILE A O 1
ATOM 804 N N . ASP A 1 103 ? -4.721 -2.668 -12.433 1.00 57.19 103 ASP A N 1
ATOM 805 C CA . ASP A 1 103 ? -5.278 -3.835 -13.069 1.00 57.19 103 ASP A CA 1
ATOM 806 C C . ASP A 1 103 ? -4.071 -4.730 -13.303 1.00 57.19 103 ASP A C 1
ATOM 808 O O . ASP A 1 103 ? -3.272 -4.550 -14.222 1.00 57.19 103 ASP A O 1
ATOM 812 N N . SER A 1 104 ? -3.846 -5.626 -12.344 1.00 49.62 104 SER A N 1
ATOM 813 C CA . SER A 1 104 ? -2.680 -6.505 -12.319 1.00 49.62 104 SER A CA 1
ATOM 814 C C . SER A 1 104 ? -2.756 -7.477 -13.497 1.00 49.62 104 SER A C 1
ATOM 816 O O . SER A 1 104 ? -1.783 -8.148 -13.825 1.00 49.62 104 SER A O 1
ATOM 818 N N . GLY A 1 105 ? -3.925 -7.510 -14.144 1.00 43.22 105 GLY A N 1
ATOM 819 C CA . GLY A 1 105 ? -4.194 -8.060 -15.448 1.00 43.22 105 GLY A CA 1
ATOM 820 C C . GLY A 1 105 ? -4.667 -6.999 -16.440 1.00 43.22 105 GLY A C 1
ATOM 821 O O . GLY A 1 105 ? -5.662 -7.240 -17.122 1.00 43.22 105 GLY A O 1
ATOM 822 N N . SER A 1 106 ? -3.887 -5.930 -16.684 1.00 43.31 106 SER A N 1
ATOM 823 C CA . SER A 1 106 ? -3.669 -5.581 -18.091 1.00 43.31 106 SER A CA 1
ATOM 824 C C . SER A 1 106 ? -3.149 -6.866 -18.720 1.00 43.31 106 SER A C 1
ATOM 826 O O . SER A 1 106 ? -1.969 -7.208 -18.593 1.00 43.31 106 SER A O 1
ATOM 828 N N . SER A 1 107 ? -4.081 -7.649 -19.256 1.00 44.28 107 SER A N 1
ATOM 829 C CA . SER A 1 107 ? -3.804 -8.780 -20.106 1.00 44.28 107 SER A CA 1
ATOM 830 C C . SER A 1 107 ? -2.642 -8.337 -20.975 1.00 44.28 107 SER A C 1
ATOM 832 O O . SER A 1 107 ? -2.709 -7.290 -21.631 1.00 44.28 107 SER A O 1
ATOM 834 N N . LEU A 1 108 ? -1.528 -9.080 -20.890 1.00 41.78 108 LEU A N 1
ATOM 835 C CA . LEU A 1 108 ? -0.544 -9.094 -21.965 1.00 41.78 108 LEU A CA 1
ATOM 836 C C . LEU A 1 108 ? -1.358 -8.948 -23.240 1.00 41.78 108 LEU A C 1
ATOM 838 O O . LEU A 1 108 ? -2.310 -9.728 -23.348 1.00 41.78 108 LEU A O 1
ATOM 842 N N . PRO A 1 109 ? -1.094 -7.928 -24.083 1.00 44.56 109 PRO A N 1
ATOM 843 C CA . PRO A 1 109 ? -1.958 -7.599 -25.204 1.00 44.56 109 PRO A CA 1
ATOM 844 C C . PRO A 1 109 ? -2.363 -8.917 -25.826 1.00 44.56 109 PRO A C 1
ATOM 846 O O . PRO A 1 109 ? -1.481 -9.654 -26.276 1.00 44.56 109 PRO A O 1
ATOM 849 N N . VAL A 1 110 ? -3.650 -9.271 -25.696 1.00 45.28 110 VAL A N 1
ATOM 850 C CA . VAL A 1 110 ? -4.184 -10.450 -26.359 1.00 45.28 110 VAL A CA 1
ATOM 851 C C . VAL A 1 110 ? -3.897 -10.124 -27.798 1.00 45.28 110 VAL A C 1
ATOM 853 O O . VAL A 1 110 ? -4.481 -9.199 -28.369 1.00 45.28 110 VAL A O 1
ATOM 856 N N . HIS A 1 111 ? -2.857 -10.775 -28.303 1.00 43.59 111 HIS A N 1
ATOM 857 C CA . HIS A 1 111 ? -2.425 -10.690 -29.668 1.00 43.59 111 HIS A CA 1
ATOM 858 C C . HIS A 1 111 ? -3.613 -11.303 -30.396 1.00 43.59 111 HIS A C 1
ATOM 860 O O . HIS A 1 111 ? -3.727 -12.515 -30.523 1.00 43.59 111 HIS A O 1
ATOM 866 N N . GLN A 1 112 ? -4.601 -10.469 -30.732 1.00 42.00 112 GLN A N 1
ATOM 867 C CA . GLN A 1 112 ? -5.553 -10.810 -31.758 1.00 42.00 112 GLN A CA 1
ATOM 868 C C . GLN A 1 112 ? -4.669 -10.984 -32.975 1.00 42.00 112 GLN A C 1
ATOM 870 O O . GLN A 1 112 ? -4.180 -10.010 -33.554 1.00 42.00 112 GLN A O 1
ATOM 875 N N . ASP A 1 113 ? -4.378 -12.246 -33.260 1.00 38.28 113 ASP A N 1
ATOM 876 C CA . ASP A 1 113 ? -3.822 -12.732 -34.502 1.00 38.28 113 ASP A CA 1
ATOM 877 C C . ASP A 1 113 ? -4.808 -12.358 -35.610 1.00 38.28 113 ASP A C 1
ATOM 879 O O . ASP A 1 113 ? -5.597 -13.159 -36.095 1.00 38.28 113 ASP A O 1
ATOM 883 N N . ARG A 1 114 ? -4.808 -11.074 -35.969 1.00 46.38 114 ARG A N 1
ATOM 884 C CA . ARG A 1 114 ? -5.328 -10.587 -37.232 1.00 46.38 114 ARG A CA 1
ATOM 885 C C . ARG A 1 114 ? -4.199 -10.721 -38.236 1.00 46.38 114 ARG A C 1
ATOM 887 O O . ARG A 1 114 ? -3.311 -9.878 -38.329 1.00 46.38 114 ARG A O 1
ATOM 894 N N . ASP A 1 115 ? -4.257 -11.846 -38.930 1.00 46.78 115 ASP A N 1
ATOM 895 C CA . ASP A 1 115 ? -3.882 -12.016 -40.325 1.00 46.78 115 ASP A CA 1
ATOM 896 C C . ASP A 1 115 ? -2.477 -11.536 -40.720 1.00 46.78 115 ASP A C 1
ATOM 898 O O . ASP A 1 115 ? -2.246 -10.452 -41.256 1.00 46.78 115 ASP A O 1
ATOM 902 N N . GLY A 1 116 ? -1.523 -12.455 -40.572 1.00 54.50 116 GLY A N 1
ATOM 903 C CA . GLY A 1 116 ? -0.883 -12.997 -41.771 1.00 54.50 116 GLY A CA 1
ATOM 904 C C . GLY A 1 116 ? -0.097 -12.029 -42.657 1.00 54.50 116 GLY A C 1
ATOM 905 O O . GLY A 1 116 ? -0.131 -12.169 -43.877 1.00 54.50 116 GLY A O 1
ATOM 906 N N . LYS A 1 117 ? 0.677 -11.094 -42.094 1.00 50.50 117 LYS A N 1
ATOM 907 C CA . LYS A 1 117 ? 1.808 -10.485 -42.818 1.00 50.50 117 LYS A CA 1
ATOM 908 C C . LYS A 1 117 ? 3.091 -10.589 -42.008 1.00 50.50 117 LYS A C 1
ATOM 910 O O . LYS A 1 117 ? 3.392 -9.785 -41.130 1.00 50.50 117 LYS A O 1
ATOM 915 N N . SER A 1 118 ? 3.855 -11.621 -42.355 1.00 51.22 118 SER A N 1
ATOM 916 C CA . SER A 1 118 ? 5.190 -11.954 -41.873 1.00 51.22 118 SER A CA 1
ATOM 917 C C . SER A 1 118 ? 6.174 -10.789 -42.041 1.00 51.22 118 SER A C 1
ATOM 919 O O . SER A 1 118 ? 6.925 -10.719 -43.016 1.00 51.22 118 SER A O 1
ATOM 921 N N . SER A 1 119 ? 6.218 -9.881 -41.068 1.00 46.88 119 SER A N 1
ATOM 922 C CA . SER A 1 119 ? 7.286 -8.888 -40.957 1.00 46.88 119 SER A CA 1
ATOM 923 C C . SER A 1 119 ? 8.522 -9.546 -40.339 1.00 46.88 119 SER A C 1
ATOM 925 O O . SER A 1 119 ? 8.833 -9.408 -39.156 1.00 46.88 119 SER A O 1
ATOM 927 N N . ARG A 1 120 ? 9.233 -10.327 -41.160 1.00 51.72 120 ARG A N 1
ATOM 928 C CA . ARG A 1 120 ? 10.565 -10.861 -40.851 1.00 51.72 120 ARG A CA 1
ATOM 929 C C . ARG A 1 120 ? 11.574 -9.709 -40.836 1.00 51.72 120 ARG A C 1
ATOM 931 O O . ARG A 1 120 ? 12.273 -9.519 -41.821 1.00 51.72 120 ARG A O 1
ATOM 938 N N . ARG A 1 121 ? 11.628 -8.911 -39.762 1.00 51.97 121 ARG A N 1
ATOM 939 C CA . ARG A 1 121 ? 12.729 -7.967 -39.444 1.00 51.97 121 ARG A CA 1
ATOM 940 C C . ARG A 1 121 ? 12.535 -7.363 -38.043 1.00 51.97 121 ARG A C 1
ATOM 942 O O . ARG A 1 121 ? 12.255 -6.181 -37.885 1.00 51.97 121 ARG A O 1
ATOM 949 N N . SER A 1 122 ? 12.703 -8.159 -36.986 1.00 48.66 122 SER A N 1
ATOM 950 C CA . SER A 1 122 ? 12.779 -7.619 -35.615 1.00 48.66 122 SER A CA 1
ATOM 951 C C . SER A 1 122 ? 13.842 -8.306 -34.754 1.00 48.66 122 SER A C 1
ATOM 953 O O . SER A 1 122 ? 13.571 -8.744 -33.642 1.00 48.66 122 SER A O 1
ATOM 955 N N . HIS A 1 123 ? 15.082 -8.387 -35.237 1.00 50.09 123 HIS A N 1
ATOM 956 C CA . HIS A 1 123 ? 16.215 -8.934 -34.468 1.00 50.09 123 HIS A CA 1
ATOM 957 C C . HIS A 1 123 ? 16.864 -7.940 -33.475 1.00 50.09 123 HIS A C 1
ATOM 959 O O . HIS A 1 123 ? 17.957 -8.182 -32.983 1.00 50.09 123 HIS A O 1
ATOM 965 N N . GLY A 1 124 ? 16.202 -6.824 -33.133 1.00 55.59 124 GLY A N 1
ATOM 966 C CA . GLY A 1 124 ? 16.792 -5.768 -32.289 1.00 55.59 124 GLY A CA 1
ATOM 967 C C . GLY A 1 124 ? 16.070 -5.422 -30.980 1.00 55.59 124 GLY A C 1
ATOM 968 O O . GLY A 1 124 ? 16.525 -4.522 -30.279 1.00 55.59 124 GLY A O 1
ATOM 969 N N . LYS A 1 125 ? 14.942 -6.065 -30.634 1.00 58.97 125 LYS A N 1
ATOM 970 C CA . LYS A 1 125 ? 14.069 -5.607 -29.523 1.00 58.97 125 LYS A CA 1
ATOM 971 C C . LYS A 1 125 ? 14.221 -6.358 -28.188 1.00 58.97 125 LYS A C 1
ATOM 973 O O . LYS A 1 125 ? 13.604 -5.951 -27.208 1.00 58.97 125 LYS A O 1
ATOM 978 N N . GLY A 1 126 ? 15.054 -7.400 -28.114 1.00 66.81 126 GLY A N 1
ATOM 979 C CA . GLY A 1 126 ? 15.127 -8.283 -26.937 1.00 66.81 126 GLY A CA 1
ATOM 980 C C . GLY A 1 126 ? 15.507 -7.579 -25.627 1.00 66.81 126 GLY A C 1
ATOM 981 O O . GLY A 1 126 ? 14.843 -7.765 -24.615 1.00 66.81 126 GLY A O 1
ATOM 982 N N . PHE A 1 127 ? 16.520 -6.708 -25.640 1.00 64.31 127 PHE A N 1
ATOM 983 C CA . PHE A 1 127 ? 17.059 -6.129 -24.399 1.00 64.31 127 PHE A CA 1
ATOM 984 C C . PHE A 1 127 ? 16.250 -4.959 -23.833 1.00 64.31 127 PHE A C 1
ATOM 986 O O . PHE A 1 127 ? 16.064 -4.875 -22.622 1.00 64.31 127 PHE A O 1
ATOM 993 N N . VAL A 1 128 ? 15.711 -4.079 -24.686 1.00 71.19 128 VAL A N 1
ATOM 994 C CA . VAL A 1 128 ? 14.824 -2.989 -24.228 1.00 71.19 128 VAL A CA 1
ATOM 995 C C . VAL A 1 128 ? 13.559 -3.566 -23.580 1.00 71.19 128 VAL A C 1
ATOM 997 O O . VAL A 1 128 ? 13.023 -2.986 -22.639 1.00 71.19 128 VAL A O 1
ATOM 1000 N N . SER A 1 129 ? 13.131 -4.755 -24.018 1.00 80.81 129 SER A N 1
ATOM 1001 C CA . SER A 1 129 ? 12.020 -5.471 -23.394 1.00 80.81 129 SER A CA 1
ATOM 1002 C C . SER A 1 129 ? 12.315 -5.902 -21.953 1.00 80.81 129 SER A C 1
ATOM 1004 O O . SER A 1 129 ? 11.388 -5.902 -21.149 1.00 80.81 129 SER A O 1
ATOM 1006 N N . ILE A 1 130 ? 13.563 -6.237 -21.601 1.00 85.00 130 ILE A N 1
ATOM 1007 C CA . ILE A 1 130 ? 13.906 -6.716 -20.251 1.00 85.00 130 ILE A CA 1
ATOM 1008 C C . ILE A 1 130 ? 13.798 -5.580 -19.231 1.00 85.00 130 ILE A C 1
ATOM 1010 O O . ILE A 1 130 ? 13.096 -5.735 -18.238 1.00 85.00 130 ILE A O 1
ATOM 1014 N N . LEU A 1 131 ? 14.407 -4.419 -19.497 1.00 82.06 131 LEU A N 1
ATOM 1015 C CA . LEU A 1 131 ? 14.323 -3.264 -18.588 1.00 82.06 131 LEU A CA 1
ATOM 1016 C C . LEU A 1 131 ? 12.876 -2.791 -18.398 1.00 82.06 131 LEU A C 1
ATOM 1018 O O . LEU A 1 131 ? 12.456 -2.470 -17.290 1.00 82.06 131 LEU A O 1
ATOM 1022 N N . HIS A 1 132 ? 12.072 -2.815 -19.465 1.00 85.19 132 HIS A N 1
ATOM 1023 C CA . HIS A 1 132 ? 10.655 -2.484 -19.349 1.00 85.19 132 HIS A CA 1
ATOM 1024 C C . HIS A 1 132 ? 9.904 -3.472 -18.441 1.00 85.19 132 HIS A C 1
ATOM 1026 O O . HIS A 1 132 ? 9.115 -3.046 -17.601 1.00 85.19 132 HIS A O 1
ATOM 1032 N N . LYS A 1 133 ? 10.190 -4.777 -18.553 1.00 90.38 133 LYS A N 1
ATOM 1033 C CA . LYS A 1 133 ? 9.608 -5.803 -17.674 1.00 90.38 133 LYS A CA 1
ATOM 1034 C C . LYS A 1 133 ? 9.989 -5.585 -16.209 1.00 90.38 133 LYS A C 1
ATOM 1036 O O . LYS A 1 133 ? 9.111 -5.680 -15.359 1.00 90.38 133 LYS A O 1
ATOM 1041 N N . VAL A 1 134 ? 11.249 -5.253 -15.911 1.00 89.12 134 VAL A N 1
ATOM 1042 C CA . VAL A 1 134 ? 11.692 -4.978 -14.530 1.00 89.12 134 VAL A CA 1
ATOM 1043 C C . VAL A 1 134 ? 10.956 -3.768 -13.951 1.00 89.12 134 VAL A C 1
ATOM 1045 O O . VAL A 1 134 ? 10.430 -3.849 -12.842 1.00 89.12 134 VAL A O 1
ATOM 1048 N N . SER A 1 135 ? 10.806 -2.688 -14.725 1.00 87.31 135 SER A N 1
ATOM 1049 C CA . SER A 1 135 ? 10.021 -1.521 -14.306 1.00 87.31 135 SER A CA 1
ATOM 1050 C C . SER A 1 135 ? 8.555 -1.869 -14.015 1.00 87.31 135 SER A C 1
ATOM 1052 O O . SER A 1 135 ? 8.011 -1.439 -12.996 1.00 87.31 135 SER A O 1
ATOM 1054 N N . THR A 1 136 ? 7.918 -2.679 -14.865 1.00 90.06 136 THR A N 1
ATOM 1055 C CA . THR A 1 136 ? 6.537 -3.138 -14.651 1.00 90.06 136 THR A CA 1
ATOM 1056 C C . THR A 1 136 ? 6.412 -3.984 -13.384 1.00 90.06 136 THR A C 1
ATOM 1058 O O . THR A 1 136 ? 5.529 -3.726 -12.567 1.00 90.06 136 THR A O 1
ATOM 1061 N N . ILE A 1 137 ? 7.332 -4.929 -13.164 1.00 92.69 137 ILE A N 1
ATOM 1062 C CA . ILE A 1 137 ? 7.371 -5.746 -11.941 1.00 92.69 137 ILE A CA 1
ATOM 1063 C C . ILE A 1 137 ? 7.568 -4.854 -10.708 1.00 92.69 137 ILE A C 1
ATOM 1065 O O . ILE A 1 137 ? 6.868 -5.016 -9.714 1.00 92.69 137 ILE A O 1
ATOM 1069 N N . SER A 1 138 ? 8.461 -3.864 -10.774 1.00 91.69 138 SER A N 1
ATOM 1070 C CA . SER A 1 138 ? 8.707 -2.925 -9.672 1.00 91.69 138 SER A CA 1
ATOM 1071 C C . SER A 1 138 ? 7.454 -2.133 -9.278 1.00 91.69 138 SER A C 1
ATOM 1073 O O . SER A 1 138 ? 7.189 -1.954 -8.087 1.00 91.69 138 SER A O 1
ATOM 1075 N N . LYS A 1 139 ? 6.642 -1.712 -10.259 1.00 89.19 139 LYS A N 1
ATOM 1076 C CA . LYS A 1 139 ? 5.341 -1.067 -10.012 1.00 89.19 139 LYS A CA 1
ATOM 1077 C C . LYS A 1 139 ? 4.335 -2.026 -9.379 1.00 89.19 139 LYS A C 1
ATOM 1079 O O . LYS A 1 139 ? 3.614 -1.645 -8.460 1.00 89.19 139 LYS A O 1
ATOM 1084 N N . GLN A 1 140 ? 4.294 -3.277 -9.827 1.00 93.38 140 GLN A N 1
ATOM 1085 C CA . GLN A 1 140 ? 3.417 -4.284 -9.229 1.00 93.38 140 GLN A CA 1
ATOM 1086 C C . GLN A 1 140 ? 3.797 -4.559 -7.765 1.00 93.38 140 GLN A C 1
ATOM 1088 O O . GLN A 1 140 ? 2.926 -4.586 -6.898 1.00 93.38 140 GLN A O 1
ATOM 1093 N N . VAL A 1 141 ? 5.095 -4.675 -7.466 1.00 95.44 141 VAL A N 1
ATOM 1094 C CA . VAL A 1 141 ? 5.599 -4.820 -6.090 1.00 95.44 141 VAL A CA 1
ATOM 1095 C C . VAL A 1 141 ? 5.233 -3.602 -5.238 1.00 95.44 141 VAL A C 1
ATOM 1097 O O . VAL A 1 141 ? 4.773 -3.763 -4.113 1.00 95.44 141 VAL A O 1
ATOM 1100 N N . GLU A 1 142 ? 5.375 -2.385 -5.767 1.00 94.44 142 GLU A N 1
ATOM 1101 C CA . GLU A 1 142 ? 4.954 -1.152 -5.085 1.00 94.44 142 GLU A CA 1
ATOM 1102 C C . GLU A 1 142 ? 3.467 -1.153 -4.721 1.00 94.44 142 GLU A C 1
ATOM 1104 O O . GLU A 1 142 ? 3.092 -0.782 -3.610 1.00 94.44 142 GLU A O 1
ATOM 1109 N N . SER A 1 143 ? 2.634 -1.634 -5.640 1.00 91.12 143 SER A N 1
ATOM 1110 C CA . SER A 1 143 ? 1.190 -1.779 -5.438 1.00 91.12 143 SER A CA 1
ATOM 1111 C C . SER A 1 143 ? 0.882 -2.754 -4.300 1.00 91.12 143 SER A C 1
ATOM 1113 O O . SER A 1 143 ? 0.073 -2.457 -3.421 1.00 91.12 143 SER A O 1
ATOM 1115 N N . GLY A 1 144 ? 1.564 -3.905 -4.287 1.00 95.31 144 GLY A N 1
ATOM 1116 C CA . GLY A 1 144 ? 1.440 -4.903 -3.223 1.00 95.31 144 GLY A CA 1
ATOM 1117 C C . GLY A 1 144 ? 1.893 -4.370 -1.861 1.00 95.31 144 GLY A C 1
ATOM 1118 O O . GLY A 1 144 ? 1.201 -4.566 -0.864 1.00 95.31 144 GLY A O 1
ATOM 1119 N N . LEU A 1 145 ? 3.002 -3.626 -1.818 1.00 96.00 145 LEU A N 1
ATOM 1120 C CA . LEU A 1 145 ? 3.478 -2.957 -0.601 1.00 96.00 145 LEU A CA 1
ATOM 1121 C C . LEU A 1 145 ? 2.459 -1.945 -0.069 1.00 96.00 145 LEU A C 1
ATOM 1123 O O . LEU A 1 145 ? 2.194 -1.912 1.132 1.00 96.00 145 LEU A O 1
ATOM 1127 N N . TYR A 1 146 ? 1.844 -1.153 -0.948 1.00 93.31 146 TYR A N 1
ATOM 1128 C CA . TYR A 1 146 ? 0.792 -0.219 -0.550 1.00 93.31 146 TYR A CA 1
ATOM 1129 C C . TYR A 1 146 ? -0.408 -0.938 0.086 1.00 93.31 146 TYR A C 1
ATOM 1131 O O . TYR A 1 146 ? -0.913 -0.504 1.125 1.00 93.31 146 TYR A O 1
ATOM 1139 N N . LEU A 1 147 ? -0.835 -2.066 -0.491 1.00 94.75 147 LEU A N 1
ATOM 1140 C CA . LEU A 1 147 ? -1.913 -2.877 0.075 1.00 94.75 147 LEU A CA 1
ATOM 1141 C C . LEU A 1 147 ? -1.545 -3.418 1.464 1.00 94.75 147 LEU A C 1
ATOM 1143 O O . LEU A 1 147 ? -2.349 -3.304 2.386 1.00 94.75 147 LEU A O 1
ATOM 1147 N N . LEU A 1 148 ? -0.326 -3.939 1.638 1.00 95.19 148 LEU A N 1
ATOM 1148 C CA . LEU A 1 148 ? 0.163 -4.429 2.933 1.00 95.19 148 LEU A CA 1
ATOM 1149 C C . LEU A 1 148 ? 0.148 -3.331 3.999 1.00 95.19 148 LEU A C 1
ATOM 1151 O O . LEU A 1 148 ? -0.368 -3.548 5.095 1.00 95.19 148 LEU A O 1
ATOM 1155 N N . LYS A 1 149 ? 0.627 -2.129 3.658 1.00 94.31 149 LYS A N 1
ATOM 1156 C CA . LYS A 1 149 ? 0.577 -0.963 4.548 1.00 94.31 149 LYS A CA 1
ATOM 1157 C C . LYS A 1 149 ? -0.855 -0.617 4.955 1.00 94.31 149 LYS A C 1
ATOM 1159 O O . LYS A 1 149 ? -1.114 -0.305 6.117 1.00 94.31 149 LYS A O 1
ATOM 1164 N N . ARG A 1 150 ? -1.801 -0.688 4.013 1.00 93.25 150 ARG A N 1
ATOM 1165 C CA . ARG A 1 150 ? -3.221 -0.433 4.286 1.00 93.25 150 ARG A CA 1
ATOM 1166 C C . ARG A 1 150 ? -3.812 -1.485 5.221 1.00 93.25 150 ARG A C 1
ATOM 1168 O O . ARG A 1 150 ? -4.512 -1.112 6.157 1.00 93.25 150 ARG A O 1
ATOM 1175 N N . VAL A 1 151 ? -3.518 -2.765 4.996 1.00 95.44 151 VAL A N 1
ATOM 1176 C CA . VAL A 1 151 ? -3.975 -3.859 5.868 1.00 95.44 151 VAL A CA 1
ATOM 1177 C C . VAL A 1 151 ? -3.405 -3.697 7.278 1.00 95.44 151 VAL A C 1
ATOM 1179 O O . VAL A 1 151 ? -4.176 -3.719 8.232 1.00 95.44 151 VAL A O 1
ATOM 1182 N N . ALA A 1 152 ? -2.101 -3.431 7.418 1.00 94.06 152 ALA A N 1
ATOM 1183 C CA . ALA A 1 152 ? -1.472 -3.166 8.716 1.00 94.06 152 ALA A CA 1
ATOM 1184 C C . ALA A 1 152 ? -2.149 -1.996 9.447 1.00 94.06 152 ALA A C 1
ATOM 1186 O O . ALA A 1 152 ? -2.508 -2.102 10.616 1.00 94.06 152 ALA A O 1
ATOM 1187 N N . SER A 1 153 ? -2.420 -0.908 8.724 1.00 93.12 153 SER A N 1
ATOM 1188 C CA . SER A 1 153 ? -3.111 0.266 9.259 1.00 93.12 153 SER A CA 1
ATOM 1189 C C . SER A 1 153 ? -4.546 -0.036 9.720 1.00 93.12 153 SER A C 1
ATOM 1191 O O . SER A 1 153 ? -4.979 0.479 10.750 1.00 93.12 153 SER A O 1
ATOM 1193 N N . VAL A 1 154 ? -5.295 -0.869 8.988 1.00 95.62 154 VAL A N 1
ATOM 1194 C CA . VAL A 1 154 ? -6.642 -1.310 9.399 1.00 95.62 154 VAL A CA 1
ATOM 1195 C C . VAL A 1 154 ? -6.567 -2.151 10.670 1.00 95.62 154 VAL A C 1
ATOM 1197 O O . VAL A 1 154 ? -7.303 -1.873 11.611 1.00 95.62 154 VAL A O 1
ATOM 1200 N N . VAL A 1 155 ? -5.661 -3.131 10.719 1.00 96.25 155 VAL A N 1
ATOM 1201 C CA . VAL A 1 155 ? -5.478 -4.011 11.883 1.00 96.25 155 VAL A CA 1
ATOM 1202 C C . VAL A 1 155 ? -5.116 -3.205 13.130 1.00 96.25 155 VAL A C 1
ATOM 1204 O O . VAL A 1 155 ? -5.712 -3.415 14.182 1.00 96.25 155 VAL A O 1
ATOM 1207 N N . HIS A 1 156 ? -4.199 -2.244 13.009 1.00 94.81 156 HIS A N 1
ATOM 1208 C CA . HIS A 1 156 ? -3.827 -1.371 14.120 1.00 94.81 156 HIS A CA 1
ATOM 1209 C C . HIS A 1 156 ? -5.012 -0.526 14.613 1.00 94.81 156 HIS A C 1
ATOM 1211 O O . HIS A 1 156 ? -5.265 -0.474 15.813 1.00 94.81 156 HIS A O 1
ATOM 1217 N N . ARG A 1 157 ? -5.813 0.060 13.707 1.00 94.25 157 ARG A N 1
ATOM 1218 C CA . ARG A 1 157 ? -7.034 0.787 14.102 1.00 94.25 157 ARG A CA 1
ATOM 1219 C C . ARG A 1 157 ? -8.059 -0.107 14.792 1.00 94.25 157 ARG A C 1
ATOM 1221 O O . ARG A 1 157 ? -8.701 0.343 15.731 1.00 94.25 157 ARG A O 1
ATOM 1228 N N . MET A 1 158 ? -8.222 -1.350 14.339 1.00 96.69 158 MET A N 1
ATOM 1229 C CA . MET A 1 158 ? -9.115 -2.307 14.996 1.00 96.69 158 MET A CA 1
ATOM 1230 C C . MET A 1 158 ? -8.640 -2.619 16.418 1.00 96.69 158 MET A C 1
ATOM 1232 O O . MET A 1 158 ? -9.446 -2.573 17.340 1.00 96.69 158 MET A O 1
ATOM 1236 N N . ALA A 1 159 ? -7.341 -2.868 16.612 1.00 96.62 159 ALA A N 1
ATOM 1237 C CA . ALA A 1 159 ? -6.772 -3.087 17.941 1.00 96.62 159 ALA A CA 1
ATOM 1238 C C . ALA A 1 159 ? -6.943 -1.854 18.849 1.00 96.62 159 ALA A C 1
ATOM 1240 O O . ALA A 1 159 ? -7.404 -1.983 19.980 1.00 96.62 159 ALA A O 1
ATOM 1241 N N . ALA A 1 160 ? -6.664 -0.652 18.336 1.00 94.94 160 ALA A N 1
ATOM 1242 C CA . ALA A 1 160 ? -6.846 0.598 19.073 1.00 94.94 160 ALA A CA 1
ATOM 1243 C C . ALA A 1 160 ? -8.317 0.852 19.453 1.00 94.94 160 ALA A C 1
ATOM 1245 O O . ALA A 1 160 ? -8.603 1.254 20.581 1.00 94.94 160 ALA A O 1
ATOM 1246 N N . ALA A 1 161 ? -9.258 0.578 18.543 1.00 95.31 161 ALA A N 1
ATOM 1247 C CA . ALA A 1 161 ? -10.688 0.692 18.815 1.00 95.31 161 ALA A CA 1
ATOM 1248 C C . ALA A 1 161 ? -11.141 -0.287 19.910 1.00 95.31 161 ALA A C 1
ATOM 1250 O O . ALA A 1 161 ? -11.900 0.099 20.796 1.00 95.31 161 ALA A O 1
ATOM 1251 N N . GLU A 1 162 ? -10.643 -1.527 19.894 1.00 97.69 162 GLU A N 1
ATOM 1252 C CA . GLU A 1 162 ? -10.917 -2.506 20.951 1.00 97.69 162 GLU A CA 1
ATOM 1253 C C . GLU A 1 162 ? -10.333 -2.071 22.303 1.00 97.69 162 GLU A C 1
ATOM 1255 O O . GLU A 1 162 ? -11.035 -2.125 23.312 1.00 97.69 162 GLU A O 1
ATOM 1260 N N . HIS A 1 163 ? -9.098 -1.561 22.339 1.00 96.56 163 HIS A N 1
ATOM 1261 C CA . HIS A 1 163 ? -8.505 -1.018 23.566 1.00 96.56 163 HIS A CA 1
ATOM 1262 C C . HIS A 1 163 ? -9.295 0.175 24.115 1.00 96.56 163 HIS A C 1
ATOM 1264 O O . HIS A 1 163 ? -9.591 0.221 25.310 1.00 96.56 163 HIS A O 1
ATOM 1270 N N . SER A 1 164 ? -9.694 1.106 23.245 1.00 96.56 164 SER A N 1
ATOM 1271 C CA . SER A 1 164 ? -10.525 2.253 23.622 1.00 96.56 164 SER A CA 1
ATOM 1272 C C . SER A 1 164 ? -11.890 1.814 24.164 1.00 96.56 164 SER A C 1
ATOM 1274 O O . SER A 1 164 ? -12.341 2.317 25.197 1.00 96.56 164 SER A O 1
ATOM 1276 N N . HIS A 1 165 ? -12.524 0.823 23.528 1.00 96.44 165 HIS A N 1
ATOM 1277 C CA . HIS A 1 165 ? -13.783 0.249 23.995 1.00 96.44 165 HIS A CA 1
ATOM 1278 C C . HIS A 1 165 ? -13.625 -0.408 25.375 1.00 96.44 165 HIS A C 1
ATOM 1280 O O . HIS A 1 165 ? -14.425 -0.137 26.270 1.00 96.44 165 HIS A O 1
ATOM 1286 N N . VAL A 1 166 ? -12.581 -1.220 25.584 1.00 97.75 166 VAL A N 1
ATOM 1287 C CA . VAL A 1 166 ? -12.299 -1.851 26.886 1.00 97.75 166 VAL A CA 1
ATOM 1288 C C . VAL A 1 166 ? -12.114 -0.797 27.979 1.00 97.75 166 VAL A C 1
ATOM 1290 O O . VAL A 1 166 ? -12.782 -0.879 29.008 1.00 97.75 166 VAL A O 1
ATOM 1293 N N . ALA A 1 167 ? -11.289 0.225 27.736 1.00 97.44 167 ALA A N 1
ATOM 1294 C CA . ALA A 1 167 ? -11.070 1.317 28.683 1.00 97.44 167 ALA A CA 1
ATOM 1295 C C . ALA A 1 167 ? -12.366 2.085 29.009 1.00 97.44 167 ALA A C 1
ATOM 1297 O O . ALA A 1 167 ? -12.637 2.398 30.170 1.00 97.44 167 ALA A O 1
ATOM 1298 N N . SER A 1 168 ? -13.204 2.346 28.001 1.00 97.50 168 SER A N 1
ATOM 1299 C CA . SER A 1 168 ? -14.483 3.043 28.191 1.00 97.50 168 SER A CA 1
ATOM 1300 C C . SER A 1 168 ? -15.446 2.243 29.068 1.00 97.50 168 SER A C 1
ATOM 1302 O O . SER A 1 168 ? -16.041 2.798 29.991 1.00 97.50 168 SER A O 1
ATOM 1304 N N . VAL A 1 169 ? -15.579 0.934 28.826 1.00 96.75 169 VAL A N 1
ATOM 1305 C CA . VAL A 1 169 ? -16.465 0.080 29.630 1.00 96.75 169 VAL A CA 1
ATOM 1306 C C . VAL A 1 169 ? -15.924 -0.087 31.051 1.00 96.75 169 VAL A C 1
ATOM 1308 O O . VAL A 1 169 ? -16.704 -0.029 31.995 1.00 96.75 169 VAL A O 1
ATOM 1311 N N . GLN A 1 170 ? -14.606 -0.223 31.232 1.00 97.38 170 GLN A N 1
ATOM 1312 C CA . GLN A 1 170 ? -13.992 -0.265 32.566 1.00 97.38 170 GLN A CA 1
ATOM 1313 C C . GLN A 1 170 ? -14.299 0.999 33.376 1.00 97.38 170 GLN A C 1
ATOM 1315 O O . GLN A 1 170 ? -14.664 0.909 34.545 1.00 97.38 170 GLN A O 1
ATOM 1320 N N . LYS A 1 171 ? -14.227 2.175 32.742 1.00 97.56 171 LYS A N 1
ATOM 1321 C CA . LYS A 1 171 ? -14.591 3.444 33.383 1.00 97.56 171 LYS A CA 1
ATOM 1322 C C . LYS A 1 171 ? -16.061 3.475 33.812 1.00 97.56 171 LYS A C 1
ATOM 1324 O O . LYS A 1 171 ? -16.357 3.948 34.904 1.00 97.56 171 LYS A O 1
ATOM 1329 N N . ILE A 1 172 ? -16.971 2.976 32.971 1.00 96.31 172 ILE A N 1
ATOM 1330 C CA . ILE A 1 172 ? -18.403 2.887 33.301 1.00 96.31 172 ILE A CA 1
ATOM 1331 C C . ILE A 1 172 ? -18.625 1.923 34.472 1.00 96.31 172 ILE A C 1
ATOM 1333 O O . ILE A 1 172 ? -19.341 2.267 35.407 1.00 96.31 172 ILE A O 1
ATOM 1337 N N . LEU A 1 173 ? -17.985 0.750 34.455 1.00 96.00 173 LEU A N 1
ATOM 1338 C CA . LEU A 1 173 ? -18.081 -0.225 35.544 1.00 96.00 173 LEU A CA 1
ATOM 1339 C C . LEU A 1 173 ? -17.616 0.362 36.878 1.00 96.00 173 LEU A C 1
ATOM 1341 O O . LEU A 1 173 ? -18.312 0.208 37.875 1.00 96.00 173 LEU A O 1
ATOM 1345 N N . GLU A 1 174 ? -16.498 1.090 36.895 1.00 96.25 174 GLU A N 1
ATOM 1346 C CA . GLU A 1 174 ? -16.000 1.729 38.118 1.00 96.25 174 GLU A CA 1
ATOM 1347 C C . GLU A 1 174 ? -16.963 2.813 38.634 1.00 96.25 174 GLU A C 1
ATOM 1349 O O . GLU A 1 174 ? -17.226 2.907 39.833 1.00 96.25 174 GLU A O 1
ATOM 1354 N N . GLN A 1 175 ? -17.558 3.599 37.730 1.00 96.19 175 GLN A N 1
ATOM 1355 C CA . GLN A 1 175 ? -18.573 4.592 38.093 1.00 96.19 175 GLN A CA 1
ATOM 1356 C C . GLN A 1 175 ? -19.829 3.949 38.692 1.00 96.19 175 GLN A C 1
ATOM 1358 O O . GLN A 1 175 ? -20.362 4.454 39.680 1.00 96.19 175 GLN A O 1
ATOM 1363 N N . GLU A 1 176 ? -20.314 2.850 38.113 1.00 94.56 176 GLU A N 1
ATOM 1364 C CA . GLU A 1 176 ? -21.477 2.132 38.643 1.00 94.56 176 GLU A CA 1
ATOM 1365 C C . GLU A 1 176 ? -21.159 1.439 39.970 1.00 94.56 176 GLU A C 1
ATOM 1367 O O . GLU A 1 176 ? -21.943 1.542 40.914 1.00 94.56 176 GLU A O 1
ATOM 1372 N N . ARG A 1 177 ? -19.973 0.837 40.103 1.00 94.06 177 ARG A N 1
ATOM 1373 C CA . ARG A 1 177 ? -19.489 0.257 41.361 1.00 94.06 177 ARG A CA 1
ATOM 1374 C C . ARG A 1 177 ? -19.499 1.288 42.493 1.00 94.06 177 ARG A C 1
ATOM 1376 O O . ARG A 1 177 ? -19.938 0.976 43.600 1.00 94.06 177 ARG A O 1
ATOM 1383 N N . GLN A 1 178 ? -19.072 2.522 42.221 1.00 94.50 178 GLN A N 1
ATOM 1384 C CA . GLN A 1 178 ? -19.122 3.601 43.209 1.00 94.50 178 GLN A CA 1
ATOM 1385 C C . GLN A 1 178 ? -20.567 3.968 43.589 1.00 94.50 178 GLN A C 1
ATOM 1387 O O . GLN A 1 178 ? -20.879 4.080 44.771 1.00 94.50 178 GLN A O 1
ATOM 1392 N N . LYS A 1 179 ? -21.478 4.071 42.612 1.00 91.69 179 LYS A N 1
ATOM 1393 C CA . LYS A 1 179 ? -22.902 4.362 42.875 1.00 91.69 179 LYS A CA 1
ATOM 1394 C C . LYS A 1 179 ? -23.594 3.276 43.697 1.00 91.69 179 LYS A C 1
ATOM 1396 O O . LYS A 1 179 ? -24.486 3.597 44.481 1.00 91.69 179 LYS A O 1
ATOM 1401 N N . VAL A 1 180 ? -23.237 2.009 43.481 1.00 91.31 180 VAL A N 1
ATOM 1402 C CA . VAL A 1 180 ? -23.785 0.873 44.234 1.00 91.31 180 VAL A CA 1
ATOM 1403 C C . VAL A 1 180 ? -23.295 0.921 45.682 1.00 91.31 180 VAL A C 1
ATOM 1405 O O . VAL A 1 180 ? -24.118 0.823 46.590 1.00 91.31 180 VAL A O 1
ATOM 1408 N N . LYS A 1 181 ? -21.999 1.178 45.918 1.00 89.62 181 LYS A N 1
ATOM 1409 C CA . LYS A 1 181 ? -21.445 1.333 47.278 1.00 89.62 181 LYS A CA 1
ATOM 1410 C C . LYS A 1 181 ? -22.188 2.376 48.114 1.00 89.62 181 LYS A C 1
ATOM 1412 O O . LYS A 1 181 ? -22.411 2.148 49.296 1.00 89.62 181 LYS A O 1
ATOM 1417 N N . ASP A 1 182 ? -22.613 3.475 47.497 1.00 88.62 182 ASP A N 1
ATOM 1418 C CA . ASP A 1 182 ? -23.275 4.574 48.206 1.00 88.62 182 ASP A CA 1
ATOM 1419 C C . ASP A 1 182 ? -24.762 4.299 48.529 1.00 88.62 182 ASP A C 1
ATOM 1421 O O . ASP A 1 182 ? -25.373 5.049 49.291 1.00 88.62 182 ASP A O 1
ATOM 1425 N N . LYS A 1 183 ? -25.380 3.260 47.942 1.00 84.69 183 LYS A N 1
ATOM 1426 C CA . LYS A 1 183 ? -26.844 3.042 47.978 1.00 84.69 183 LYS A CA 1
ATOM 1427 C C . LYS A 1 183 ? -27.305 1.725 48.599 1.00 84.69 183 LYS A C 1
ATOM 1429 O O . LYS A 1 183 ? -28.505 1.565 48.826 1.00 84.69 183 LYS A O 1
ATOM 1434 N N . VAL A 1 184 ? -26.411 0.770 48.835 1.00 84.19 184 VAL A N 1
ATOM 1435 C CA . VAL A 1 184 ? -26.804 -0.559 49.325 1.00 84.19 184 VAL A CA 1
ATOM 1436 C C . VAL A 1 184 ? -27.005 -0.528 50.845 1.00 84.19 184 VAL A C 1
ATOM 1438 O O . VAL A 1 184 ? -26.045 -0.463 51.605 1.00 84.19 184 VAL A O 1
ATOM 1441 N N . GLY A 1 185 ? -28.268 -0.576 51.279 1.00 83.38 18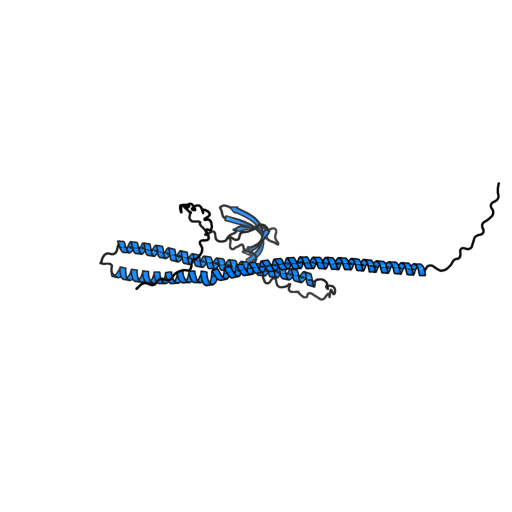5 GLY A N 1
ATOM 1442 C CA . GLY A 1 185 ? -28.660 -0.978 52.638 1.00 83.38 185 GLY A CA 1
ATOM 1443 C C . GLY A 1 185 ? -28.914 -2.492 52.737 1.00 83.38 185 GLY A C 1
ATOM 1444 O O . GLY A 1 185 ? -29.046 -3.161 51.710 1.00 83.38 185 GLY A O 1
ATOM 1445 N N . ASP A 1 186 ? -29.032 -3.025 53.962 1.00 76.94 186 ASP A N 1
ATOM 1446 C CA . ASP A 1 186 ? -29.140 -4.474 54.257 1.00 76.94 186 ASP A CA 1
ATOM 1447 C C . ASP A 1 186 ? -30.284 -5.208 53.520 1.00 76.94 186 ASP A C 1
ATOM 1449 O O . ASP A 1 186 ? -30.195 -6.409 53.267 1.00 76.94 186 ASP A O 1
ATOM 1453 N N . GLU A 1 187 ? -31.348 -4.512 53.106 1.00 80.62 187 GLU A N 1
ATOM 1454 C CA . GLU A 1 187 ? -32.489 -5.126 52.405 1.00 80.62 187 GLU A CA 1
ATOM 1455 C C . GLU A 1 187 ? -32.202 -5.502 50.932 1.00 80.62 187 GLU A C 1
ATOM 1457 O O . GLU A 1 187 ? -32.985 -6.225 50.316 1.00 80.62 187 GLU A O 1
ATOM 1462 N N . MET A 1 188 ? -31.074 -5.065 50.353 1.00 89.00 188 MET A N 1
ATOM 1463 C CA . MET A 1 188 ? -30.755 -5.239 48.922 1.00 89.00 188 MET A CA 1
ATOM 1464 C C . MET A 1 188 ? -29.785 -6.392 48.609 1.00 89.00 188 MET A C 1
ATOM 1466 O O . MET A 1 188 ? -29.311 -6.495 47.478 1.00 89.00 188 MET A O 1
ATOM 1470 N N . ALA A 1 189 ? -29.530 -7.306 49.552 1.00 87.12 189 ALA A N 1
ATOM 1471 C CA . ALA A 1 189 ? -28.529 -8.374 49.414 1.00 87.12 189 ALA A CA 1
ATOM 1472 C C . ALA A 1 189 ? -28.636 -9.199 48.109 1.00 87.12 189 ALA A C 1
ATOM 1474 O O . ALA A 1 189 ? -27.632 -9.445 47.446 1.00 87.12 189 ALA A O 1
ATOM 1475 N N . ARG A 1 190 ? -29.854 -9.573 47.685 1.00 86.69 190 ARG A N 1
ATOM 1476 C CA . ARG A 1 190 ? -30.066 -10.329 46.429 1.00 86.69 190 ARG A CA 1
ATOM 1477 C C . ARG A 1 190 ? -29.736 -9.518 45.173 1.00 86.69 190 ARG A C 1
ATOM 1479 O O . ARG A 1 190 ? -29.294 -10.079 44.176 1.00 86.69 190 ARG A O 1
ATOM 1486 N N . CYS A 1 191 ? -29.975 -8.207 45.204 1.00 89.31 191 CYS A N 1
ATOM 1487 C CA . CYS A 1 191 ? -29.620 -7.315 44.102 1.00 89.31 191 CYS A CA 1
ATOM 1488 C C . CYS A 1 191 ? -28.099 -7.150 44.008 1.00 89.31 191 CYS A C 1
ATOM 1490 O O . CYS A 1 191 ? -27.570 -7.100 42.900 1.00 89.31 191 CYS A O 1
ATOM 1492 N N . THR A 1 192 ? -27.407 -7.118 45.151 1.00 90.56 192 THR A N 1
ATOM 1493 C CA . THR A 1 192 ? -25.940 -7.072 45.215 1.00 90.56 192 THR A CA 1
ATOM 1494 C C . THR A 1 192 ? -25.315 -8.329 44.613 1.00 90.56 192 THR A C 1
ATOM 1496 O O . THR A 1 192 ? -24.459 -8.211 43.746 1.00 90.56 192 THR A O 1
ATOM 1499 N N . GLU A 1 193 ? -25.807 -9.520 44.967 1.00 92.12 193 GLU A N 1
ATOM 1500 C CA . GLU A 1 193 ? -25.320 -10.789 44.399 1.00 92.12 193 GLU A CA 1
ATOM 1501 C C . GLU A 1 193 ? -25.493 -10.840 42.867 1.00 92.12 193 GLU A C 1
ATOM 1503 O O . GLU A 1 193 ? -24.571 -11.192 42.129 1.00 92.12 193 GLU A O 1
ATOM 1508 N N . ALA A 1 194 ? -26.660 -10.427 42.357 1.00 93.50 194 ALA A N 1
ATOM 1509 C CA . ALA A 1 194 ? -26.913 -10.375 40.916 1.00 93.50 194 ALA A CA 1
ATOM 1510 C C . ALA A 1 194 ? -26.028 -9.342 40.189 1.00 93.50 194 ALA A C 1
ATOM 1512 O O . ALA A 1 194 ? -25.605 -9.573 39.049 1.00 93.50 194 ALA A O 1
ATOM 1513 N N . TRP A 1 195 ? -25.745 -8.207 40.836 1.00 93.75 195 TRP A N 1
ATOM 1514 C CA . TRP A 1 195 ? -24.820 -7.197 40.326 1.00 93.75 195 TRP A CA 1
ATOM 1515 C C . TRP A 1 195 ? -23.391 -7.741 40.246 1.00 93.75 195 TRP A C 1
ATOM 1517 O O . TRP A 1 195 ? -22.786 -7.670 39.179 1.00 93.75 195 TRP A O 1
ATOM 1527 N N . GLU A 1 196 ? -22.888 -8.348 41.323 1.00 93.88 196 GLU A N 1
ATOM 1528 C CA . GLU A 1 196 ? -21.545 -8.939 41.387 1.00 93.88 196 GLU A CA 1
ATOM 1529 C C . GLU A 1 196 ? -21.343 -10.011 40.309 1.00 93.88 196 GLU A C 1
ATOM 1531 O O . GLU A 1 196 ? -20.346 -9.983 39.586 1.00 93.88 196 GLU A O 1
ATOM 1536 N N . ALA A 1 197 ? -22.326 -10.896 40.111 1.00 96.00 197 ALA A N 1
ATOM 1537 C CA . ALA A 1 197 ? -22.277 -11.906 39.053 1.00 96.00 197 ALA A CA 1
ATOM 1538 C C . ALA A 1 197 ? -22.234 -11.286 37.641 1.00 96.00 197 ALA A C 1
ATOM 1540 O O . ALA A 1 197 ? -21.536 -11.772 36.745 1.00 96.00 197 ALA A O 1
ATOM 1541 N N . THR A 1 198 ? -22.971 -10.19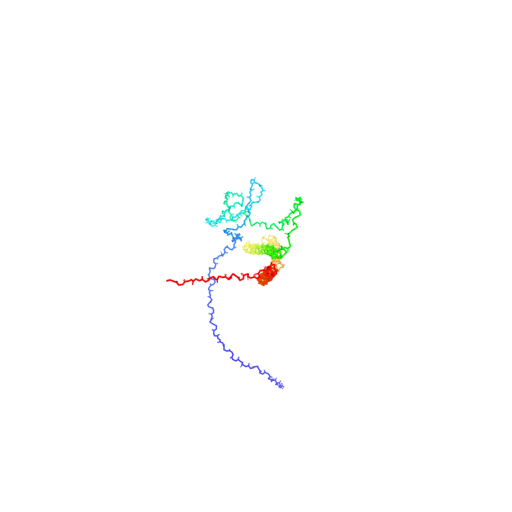2 37.423 1.00 95.81 198 THR A N 1
ATOM 1542 C CA . THR A 1 198 ? -22.967 -9.466 36.142 1.00 95.81 198 THR A CA 1
ATOM 1543 C C . THR A 1 198 ? -21.633 -8.755 35.915 1.00 95.81 198 THR A C 1
ATOM 1545 O O . THR A 1 198 ? -21.096 -8.771 34.805 1.00 95.81 198 THR A O 1
ATOM 1548 N N . GLU A 1 199 ? -21.080 -8.154 36.965 1.00 95.88 199 GLU A N 1
ATOM 1549 C CA . GLU A 1 199 ? -19.786 -7.484 36.951 1.00 95.88 199 GLU A CA 1
ATOM 1550 C C . GLU A 1 199 ? -18.651 -8.466 36.638 1.00 95.88 199 GLU A C 1
ATOM 1552 O O . GLU A 1 199 ? -17.829 -8.192 35.761 1.00 95.88 199 GLU A O 1
ATOM 1557 N N . GLU A 1 200 ? -18.651 -9.644 37.267 1.00 96.19 200 GLU A N 1
ATOM 1558 C CA . GLU A 1 200 ? -17.697 -10.716 36.979 1.00 96.19 200 GLU A CA 1
ATOM 1559 C C . GLU A 1 200 ? -17.789 -11.172 35.514 1.00 96.19 200 GLU A C 1
ATOM 1561 O O . GLU A 1 200 ? -16.774 -11.317 34.822 1.00 96.19 200 GLU A O 1
ATOM 1566 N N . LEU A 1 201 ? -19.007 -11.351 34.991 1.00 97.25 201 LEU A N 1
ATOM 1567 C CA . LEU A 1 201 ? -19.215 -11.725 33.593 1.00 97.25 201 LEU A CA 1
ATOM 1568 C C . LEU A 1 201 ? -18.679 -10.654 32.631 1.00 97.25 201 LEU A C 1
ATOM 1570 O O . LEU A 1 201 ? -18.022 -10.992 31.641 1.00 97.25 201 LEU A O 1
ATOM 1574 N N . LEU A 1 202 ? -18.919 -9.372 32.916 1.00 96.88 202 LEU A N 1
ATOM 1575 C CA . LEU A 1 202 ? -18.406 -8.262 32.112 1.00 96.88 202 LEU A CA 1
ATOM 1576 C C . LEU A 1 202 ? -16.881 -8.158 32.193 1.00 96.88 202 LEU A C 1
ATOM 1578 O O . LEU A 1 202 ? -16.237 -8.012 31.154 1.00 96.88 202 LEU A O 1
ATOM 1582 N N . ALA A 1 203 ? -16.290 -8.305 33.379 1.00 95.56 203 ALA A N 1
ATOM 1583 C CA . ALA A 1 203 ? -14.841 -8.316 33.563 1.00 95.56 203 ALA A CA 1
ATOM 1584 C C . ALA A 1 203 ? -14.180 -9.430 32.733 1.00 95.56 203 ALA A C 1
ATOM 1586 O O . ALA A 1 203 ? -13.241 -9.170 31.976 1.00 95.56 203 ALA A O 1
ATOM 1587 N N . ASN A 1 204 ? -14.742 -10.642 32.775 1.00 97.00 204 ASN A N 1
ATOM 1588 C CA . ASN A 1 204 ? -14.286 -11.775 31.971 1.00 97.00 204 ASN A CA 1
ATOM 1589 C C . ASN A 1 204 ? -14.379 -11.504 30.457 1.00 97.00 204 ASN A C 1
ATOM 1591 O O . ASN A 1 204 ? -13.492 -11.890 29.691 1.00 97.00 204 ASN A O 1
ATOM 1595 N N . GLN A 1 205 ? -15.439 -10.834 29.991 1.00 97.62 205 GLN A N 1
ATOM 1596 C CA . GLN A 1 205 ? -15.574 -10.450 28.579 1.00 97.62 205 GLN A CA 1
ATOM 1597 C C . GLN A 1 205 ? -14.567 -9.366 28.174 1.00 97.62 205 GLN A C 1
ATOM 1599 O O . GLN A 1 205 ? -13.959 -9.458 27.105 1.00 97.62 205 GLN A O 1
ATOM 1604 N N . LEU A 1 206 ? -14.351 -8.361 29.024 1.00 97.56 206 LEU A N 1
ATOM 1605 C CA . LEU A 1 206 ? -13.386 -7.288 28.775 1.00 97.56 206 LEU A CA 1
ATOM 1606 C C . LEU A 1 206 ? -11.956 -7.814 28.722 1.00 97.56 206 LEU A C 1
ATOM 1608 O O . LEU A 1 206 ? -11.207 -7.434 27.823 1.00 97.56 206 LEU A O 1
ATOM 1612 N N . GLN A 1 207 ? -11.602 -8.741 29.614 1.00 97.69 207 GLN A N 1
ATOM 1613 C CA . GLN A 1 207 ? -10.313 -9.421 29.571 1.00 97.69 207 GLN A CA 1
ATOM 1614 C C . GLN A 1 207 ? -10.117 -10.141 28.232 1.00 97.69 207 GLN A C 1
ATOM 1616 O O . GLN A 1 207 ? -9.107 -9.925 27.563 1.00 97.69 207 GLN A O 1
ATOM 1621 N N . LYS A 1 208 ? -11.104 -10.929 27.782 1.00 98.00 208 LYS A N 1
ATOM 1622 C CA . LYS A 1 208 ? -11.034 -11.633 26.489 1.00 98.00 208 LYS A CA 1
ATOM 1623 C C . LYS A 1 208 ? -10.850 -10.680 25.306 1.00 98.00 208 LYS A C 1
ATOM 1625 O O . LYS A 1 208 ? -10.065 -10.979 24.405 1.00 98.00 208 LYS A O 1
ATOM 1630 N N . ARG A 1 209 ? -11.554 -9.542 25.288 1.00 97.50 209 ARG A N 1
ATOM 1631 C CA . ARG A 1 209 ? -11.411 -8.530 24.222 1.00 97.50 209 ARG A CA 1
ATOM 1632 C C . ARG A 1 209 ? -10.053 -7.839 24.269 1.00 97.50 209 ARG A C 1
ATOM 1634 O O . ARG A 1 209 ? -9.423 -7.697 23.225 1.00 97.50 209 ARG A O 1
ATOM 1641 N N . SER A 1 210 ? -9.568 -7.500 25.462 1.00 97.62 210 SER A N 1
ATOM 1642 C CA . SER A 1 210 ? -8.226 -6.941 25.655 1.00 97.62 210 SER A CA 1
ATOM 1643 C C . SER A 1 210 ? -7.144 -7.899 25.144 1.00 97.62 210 SER A C 1
ATOM 1645 O O . SER A 1 210 ? -6.318 -7.524 24.314 1.00 97.62 210 SER A O 1
ATOM 1647 N N . GLU A 1 211 ? -7.217 -9.181 25.520 1.00 98.06 211 GLU A N 1
ATOM 1648 C CA . GLU A 1 211 ? -6.300 -10.211 25.022 1.00 98.06 211 GLU A CA 1
ATOM 1649 C C . GLU A 1 211 ? -6.364 -10.372 23.497 1.00 98.06 211 GLU A C 1
ATOM 1651 O O . GLU A 1 211 ? -5.341 -10.612 22.852 1.00 98.06 211 GLU A O 1
ATOM 1656 N N . MET A 1 212 ? -7.559 -10.279 22.906 1.00 97.81 212 MET A N 1
ATOM 1657 C CA . MET A 1 212 ? -7.736 -10.342 21.456 1.00 97.81 212 MET A CA 1
ATOM 1658 C C . MET A 1 212 ? -7.080 -9.146 20.760 1.00 97.81 212 MET A C 1
ATOM 1660 O O . MET A 1 212 ? -6.375 -9.351 19.772 1.00 97.81 212 MET A O 1
ATOM 1664 N N . ALA A 1 213 ? -7.263 -7.932 21.285 1.00 97.69 213 ALA A N 1
ATOM 1665 C CA . ALA A 1 213 ? -6.649 -6.713 20.761 1.00 97.69 213 ALA A CA 1
ATOM 1666 C C . ALA A 1 213 ? -5.115 -6.797 20.806 1.00 97.69 213 ALA A C 1
ATOM 1668 O O . ALA A 1 213 ? -4.455 -6.619 19.781 1.00 97.69 213 ALA A O 1
ATOM 1669 N N . THR A 1 214 ? -4.553 -7.222 21.943 1.00 97.38 214 THR A N 1
ATOM 1670 C CA . THR A 1 214 ? -3.109 -7.453 22.085 1.00 97.38 214 THR A CA 1
ATOM 1671 C C . THR A 1 214 ? -2.603 -8.527 21.118 1.00 97.38 214 THR A C 1
ATOM 1673 O O . THR A 1 214 ? -1.557 -8.355 20.493 1.00 97.38 214 THR A O 1
ATOM 1676 N N . LYS A 1 215 ? -3.346 -9.628 20.926 1.00 97.94 215 LYS A N 1
ATOM 1677 C CA . LYS A 1 215 ? -2.989 -10.674 19.948 1.00 97.94 215 LYS A CA 1
ATOM 1678 C C . LYS A 1 215 ? -3.026 -10.150 18.510 1.00 97.94 215 LYS A C 1
ATOM 1680 O O . LYS A 1 215 ? -2.131 -10.491 17.740 1.00 97.94 215 LYS A O 1
ATOM 1685 N N . LEU A 1 216 ? -4.021 -9.340 18.144 1.00 96.62 216 LEU A N 1
ATOM 1686 C CA . LEU A 1 216 ? -4.115 -8.680 16.834 1.00 96.62 216 LEU A CA 1
ATOM 1687 C C . LEU A 1 216 ? -2.895 -7.792 16.577 1.00 96.62 216 LEU A C 1
ATOM 1689 O O . LEU A 1 216 ? -2.287 -7.857 15.508 1.00 96.62 216 LEU A O 1
ATOM 1693 N N . GLU A 1 217 ? -2.488 -7.006 17.565 1.00 96.31 217 GLU A N 1
ATOM 1694 C CA . GLU A 1 217 ? -1.337 -6.125 17.423 1.00 96.31 217 GLU A CA 1
ATOM 1695 C C . GLU A 1 217 ? -0.018 -6.906 17.333 1.00 96.31 217 GLU A C 1
ATOM 1697 O O . GLU A 1 217 ? 0.718 -6.775 16.351 1.00 96.31 217 GLU A O 1
ATOM 1702 N N . GLN A 1 218 ? 0.244 -7.784 18.302 1.00 97.25 218 GLN A N 1
ATOM 1703 C CA . GLN A 1 218 ? 1.515 -8.503 18.412 1.00 97.25 218 GLN A CA 1
ATOM 1704 C C . GLN A 1 218 ? 1.708 -9.561 17.325 1.00 97.25 218 GLN A C 1
ATOM 1706 O O . GLN A 1 218 ? 2.818 -9.733 16.826 1.00 97.25 218 GLN A O 1
ATOM 1711 N N . LYS A 1 219 ? 0.653 -10.300 16.959 1.00 97.94 219 LYS A N 1
ATOM 1712 C CA . LYS A 1 219 ? 0.770 -11.421 16.011 1.00 97.94 219 LYS A CA 1
ATOM 1713 C C . LYS A 1 219 ? 0.507 -11.025 14.565 1.00 97.94 219 LYS A C 1
ATOM 1715 O O . LYS A 1 219 ? 0.881 -11.784 13.676 1.00 97.94 219 LYS A O 1
ATOM 1720 N N . ILE A 1 220 ? -0.146 -9.887 14.319 1.00 96.75 220 ILE A N 1
ATOM 1721 C CA . ILE A 1 220 ? -0.536 -9.477 12.963 1.00 96.75 220 ILE A CA 1
ATOM 1722 C C . ILE A 1 220 ? 0.054 -8.111 12.618 1.00 96.75 220 ILE A C 1
ATOM 1724 O O . ILE A 1 220 ? 0.853 -8.032 11.688 1.00 96.75 220 ILE A O 1
ATOM 1728 N N . SER A 1 221 ? -0.296 -7.050 13.352 1.00 95.50 221 SER A N 1
ATOM 1729 C CA . SER A 1 221 ? 0.115 -5.678 13.003 1.00 95.50 221 SER A CA 1
ATOM 1730 C C . SER A 1 221 ? 1.637 -5.507 12.961 1.00 95.50 221 SER A C 1
ATOM 1732 O O . SER A 1 221 ? 2.190 -5.031 11.962 1.00 95.50 221 SER A O 1
ATOM 1734 N N . VAL A 1 222 ? 2.325 -5.937 14.025 1.00 95.69 222 VAL A N 1
ATOM 1735 C CA . VAL A 1 222 ? 3.779 -5.785 14.165 1.00 95.69 222 VAL A CA 1
ATOM 1736 C C . VAL A 1 222 ? 4.537 -6.586 13.092 1.00 95.69 222 VAL A C 1
ATOM 1738 O O . VAL A 1 222 ? 5.296 -5.966 12.340 1.00 95.69 222 VAL A O 1
ATOM 1741 N N . PRO A 1 223 ? 4.301 -7.905 12.907 1.00 98.00 223 PRO A N 1
ATOM 1742 C CA . PRO A 1 223 ? 4.973 -8.670 11.857 1.00 98.00 223 PRO A CA 1
ATOM 1743 C C . PRO A 1 223 ? 4.689 -8.148 10.449 1.00 98.00 223 PRO A C 1
ATOM 1745 O O . PRO A 1 223 ? 5.585 -8.130 9.606 1.00 98.00 223 PRO A O 1
ATOM 1748 N N . LEU A 1 224 ? 3.461 -7.691 10.179 1.00 96.88 224 LEU A N 1
ATOM 1749 C CA . LEU A 1 224 ? 3.090 -7.166 8.865 1.00 96.88 224 LEU A CA 1
ATOM 1750 C C . LEU A 1 224 ? 3.813 -5.849 8.555 1.00 96.88 224 LEU A C 1
ATOM 1752 O O . LEU A 1 224 ? 4.268 -5.642 7.430 1.00 96.88 224 LEU A O 1
ATOM 1756 N N . THR A 1 225 ? 3.959 -4.984 9.559 1.00 95.44 225 THR A N 1
ATOM 1757 C CA . THR A 1 225 ? 4.708 -3.726 9.447 1.00 95.44 225 THR A CA 1
ATOM 1758 C C . THR A 1 225 ? 6.200 -3.986 9.250 1.00 95.44 225 THR A C 1
ATOM 1760 O O . THR A 1 225 ? 6.821 -3.378 8.377 1.00 95.44 225 THR A O 1
ATOM 1763 N N . GLN A 1 226 ? 6.773 -4.929 10.002 1.00 96.75 226 GLN A N 1
ATOM 1764 C CA . GLN A 1 226 ? 8.166 -5.341 9.832 1.00 96.75 226 GLN A CA 1
ATOM 1765 C C . GLN A 1 226 ? 8.411 -5.906 8.427 1.00 96.75 226 GLN A C 1
ATOM 1767 O O . GLN A 1 226 ? 9.310 -5.445 7.725 1.00 96.75 226 GLN A O 1
ATOM 1772 N N . PHE A 1 227 ? 7.557 -6.828 7.976 1.00 97.69 227 PHE A N 1
ATOM 1773 C CA . PHE A 1 227 ? 7.622 -7.385 6.627 1.00 97.69 227 PHE A CA 1
ATOM 1774 C C . PHE A 1 227 ? 7.537 -6.298 5.547 1.00 97.69 227 PHE A C 1
ATOM 1776 O O . PHE A 1 227 ? 8.313 -6.318 4.591 1.00 97.69 227 PHE A O 1
ATOM 1783 N N . TYR A 1 228 ? 6.621 -5.336 5.701 1.00 97.06 228 TYR A N 1
ATOM 1784 C CA . TYR A 1 228 ? 6.495 -4.197 4.792 1.00 97.06 228 TYR A CA 1
ATOM 1785 C C . TYR A 1 228 ? 7.804 -3.394 4.709 1.00 97.06 228 TYR A C 1
ATOM 1787 O O . TYR A 1 228 ? 8.283 -3.136 3.604 1.00 97.06 228 TYR A O 1
ATOM 1795 N N . ASN A 1 229 ? 8.406 -3.048 5.851 1.00 95.62 229 ASN A N 1
ATOM 1796 C CA . ASN A 1 229 ? 9.646 -2.270 5.901 1.00 95.62 229 ASN A CA 1
ATOM 1797 C C . ASN A 1 229 ? 10.812 -3.021 5.237 1.00 95.62 229 ASN A C 1
ATOM 1799 O O . ASN A 1 229 ? 11.527 -2.451 4.407 1.00 95.62 229 ASN A O 1
ATOM 1803 N N . ASP A 1 230 ? 10.959 -4.314 5.537 1.00 97.38 230 ASP A N 1
ATOM 1804 C CA . ASP A 1 230 ? 11.994 -5.169 4.951 1.00 97.38 230 ASP A CA 1
ATOM 1805 C C . ASP A 1 230 ? 11.830 -5.294 3.431 1.00 97.38 230 ASP A C 1
ATOM 1807 O O . ASP A 1 230 ? 12.799 -5.205 2.667 1.00 97.38 230 ASP A O 1
ATOM 1811 N N . ALA A 1 231 ? 10.596 -5.487 2.965 1.00 96.56 231 ALA A N 1
ATOM 1812 C CA . ALA A 1 231 ? 10.290 -5.602 1.548 1.00 96.56 231 ALA A CA 1
ATOM 1813 C C . ALA A 1 231 ? 10.465 -4.263 0.806 1.00 96.56 231 ALA A C 1
ATOM 1815 O O . ALA A 1 231 ? 10.994 -4.247 -0.310 1.00 96.56 231 ALA A O 1
ATOM 1816 N N . GLU A 1 232 ? 10.105 -3.132 1.423 1.00 96.31 232 GLU A N 1
ATOM 1817 C CA . GLU A 1 232 ? 10.350 -1.796 0.870 1.00 96.31 232 GLU A CA 1
ATOM 1818 C C . GLU A 1 232 ? 11.855 -1.518 0.734 1.00 96.31 232 GLU A C 1
ATOM 1820 O O . GLU A 1 232 ? 12.306 -1.027 -0.308 1.00 96.31 232 GLU A O 1
ATOM 1825 N N . LEU A 1 233 ? 12.652 -1.880 1.743 1.00 96.50 233 LEU A N 1
ATOM 1826 C CA . LEU A 1 233 ? 14.107 -1.752 1.698 1.00 96.50 233 LEU A CA 1
ATOM 1827 C C . LEU A 1 233 ? 14.709 -2.596 0.568 1.00 96.50 233 LEU A C 1
ATOM 1829 O O . LEU A 1 233 ? 15.460 -2.074 -0.260 1.00 96.50 233 LEU A O 1
ATOM 1833 N N . LYS A 1 234 ? 14.336 -3.879 0.477 1.00 97.19 234 LYS A N 1
ATOM 1834 C CA . LYS A 1 234 ? 14.796 -4.774 -0.599 1.00 97.19 234 LYS A CA 1
ATOM 1835 C C . LYS A 1 234 ? 14.426 -4.233 -1.979 1.00 97.19 234 LYS A C 1
ATOM 1837 O O . LYS A 1 234 ? 15.270 -4.211 -2.874 1.00 97.19 234 LYS A O 1
ATOM 1842 N N . ARG A 1 235 ? 13.202 -3.722 -2.150 1.00 95.25 235 ARG A N 1
ATOM 1843 C CA . ARG A 1 235 ? 12.769 -3.067 -3.394 1.00 95.25 235 ARG A CA 1
ATOM 1844 C C . ARG A 1 235 ? 13.671 -1.880 -3.748 1.00 95.25 235 ARG A C 1
ATOM 1846 O O . ARG A 1 235 ? 14.089 -1.764 -4.899 1.00 95.25 235 ARG A O 1
ATOM 1853 N N . LYS A 1 236 ? 13.990 -1.005 -2.785 1.00 95.12 236 LYS A N 1
ATOM 1854 C CA . LYS A 1 236 ? 14.873 0.157 -3.011 1.00 95.12 236 LYS A CA 1
ATOM 1855 C C . LYS A 1 236 ? 16.271 -0.266 -3.470 1.00 95.12 236 LYS A C 1
ATOM 1857 O O . LYS A 1 236 ? 16.811 0.361 -4.382 1.00 95.12 236 LYS A O 1
ATOM 1862 N N . ILE A 1 237 ? 16.824 -1.332 -2.887 1.00 96.19 237 ILE A N 1
ATOM 1863 C CA . ILE A 1 237 ? 18.118 -1.900 -3.298 1.00 96.19 237 ILE A CA 1
ATOM 1864 C C . ILE A 1 237 ? 18.046 -2.391 -4.750 1.00 96.19 237 ILE A C 1
ATOM 1866 O O . ILE A 1 237 ? 18.845 -1.954 -5.574 1.00 96.19 237 ILE A O 1
ATOM 1870 N N . ILE A 1 238 ? 17.034 -3.193 -5.097 1.00 94.56 238 ILE A N 1
ATOM 1871 C CA . ILE A 1 238 ? 16.860 -3.727 -6.460 1.00 94.56 238 ILE A CA 1
ATOM 1872 C C . ILE A 1 238 ? 16.740 -2.601 -7.497 1.00 94.56 238 ILE A C 1
ATOM 1874 O O . ILE A 1 238 ? 17.387 -2.657 -8.540 1.00 94.56 238 ILE A O 1
ATOM 1878 N N . ILE A 1 239 ? 15.965 -1.547 -7.214 1.00 92.19 239 ILE A N 1
ATOM 1879 C CA . ILE A 1 239 ? 15.827 -0.387 -8.116 1.00 92.19 239 ILE A CA 1
ATOM 1880 C C . ILE A 1 239 ? 17.169 0.337 -8.299 1.00 92.19 239 ILE A C 1
ATOM 1882 O O . ILE A 1 239 ? 17.477 0.826 -9.390 1.00 92.19 239 ILE A O 1
ATOM 1886 N N . LYS A 1 240 ? 17.970 0.453 -7.235 1.00 95.25 240 LYS A N 1
ATOM 1887 C CA . LYS A 1 240 ? 19.296 1.079 -7.3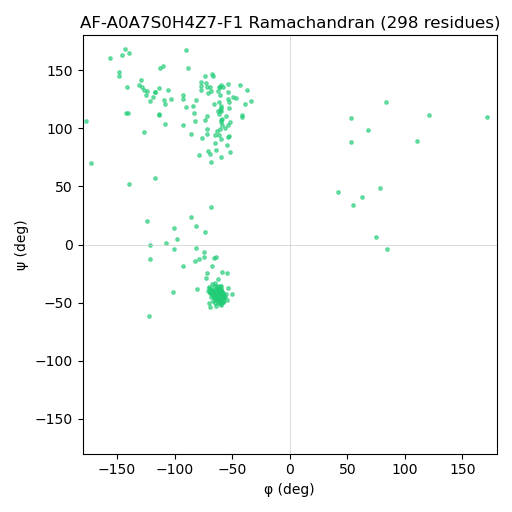02 1.00 95.25 240 LYS A CA 1
ATOM 1888 C C . LYS A 1 240 ? 20.242 0.259 -8.181 1.00 95.25 240 LYS A C 1
ATOM 1890 O O . LYS A 1 240 ? 20.910 0.835 -9.042 1.00 95.25 240 LYS A O 1
ATOM 1895 N N . ASP A 1 241 ? 20.250 -1.058 -8.006 1.00 94.44 241 ASP A N 1
ATOM 1896 C CA . ASP A 1 241 ? 21.071 -1.972 -8.798 1.00 94.44 241 ASP A CA 1
ATOM 1897 C C . ASP A 1 241 ? 20.633 -1.992 -10.267 1.00 94.44 241 ASP A C 1
ATOM 1899 O O . ASP A 1 241 ? 21.471 -1.868 -11.159 1.00 94.44 241 ASP A O 1
ATOM 1903 N N . GLU A 1 242 ? 19.325 -2.030 -10.543 1.00 93.62 242 GLU A N 1
ATOM 1904 C CA . GLU A 1 242 ? 18.772 -1.930 -11.900 1.00 93.62 242 GLU A CA 1
ATOM 1905 C C . GLU A 1 24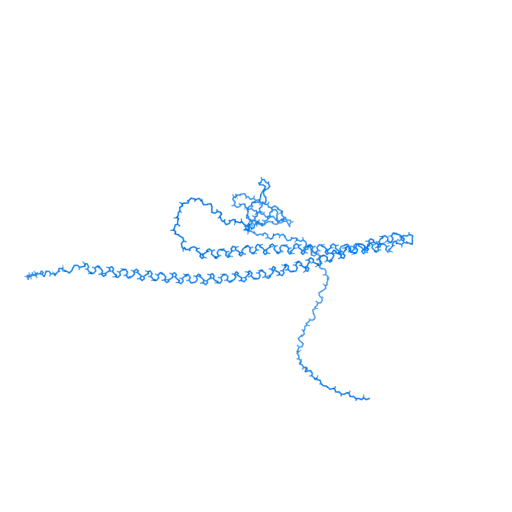2 ? 19.273 -0.667 -12.615 1.00 93.62 242 GLU A C 1
ATOM 1907 O O . GLU A 1 242 ? 19.754 -0.734 -13.749 1.00 93.62 242 GLU A O 1
ATOM 1912 N N . LYS A 1 243 ? 19.215 0.493 -11.945 1.00 91.94 243 LYS A N 1
ATOM 1913 C CA . LYS A 1 243 ? 19.715 1.758 -12.503 1.00 91.94 243 LYS A CA 1
ATOM 1914 C C . LYS A 1 243 ? 21.210 1.692 -12.799 1.00 91.94 243 LYS A C 1
ATOM 1916 O O . LYS A 1 243 ? 21.631 2.151 -13.862 1.00 91.94 243 LYS A O 1
ATOM 1921 N N . LYS A 1 244 ? 22.002 1.114 -11.891 1.00 95.69 244 LYS A N 1
ATOM 1922 C CA . LYS A 1 244 ? 23.448 0.934 -12.077 1.00 95.69 244 LYS A CA 1
ATOM 1923 C C . LYS A 1 244 ? 23.736 0.087 -13.321 1.00 95.69 244 LYS A C 1
ATOM 1925 O O . LYS A 1 244 ? 24.450 0.549 -14.212 1.00 95.69 244 LYS A O 1
ATOM 1930 N N . TYR A 1 245 ? 23.114 -1.087 -13.437 1.00 93.38 245 TYR A N 1
ATOM 1931 C CA . TYR A 1 245 ? 23.277 -1.958 -14.604 1.00 93.38 245 TYR A CA 1
ATOM 1932 C C . TYR A 1 245 ? 22.770 -1.310 -15.897 1.00 93.38 245 TYR A C 1
ATOM 1934 O O . TYR A 1 245 ? 23.392 -1.456 -16.948 1.00 93.38 245 TYR A O 1
ATOM 1942 N N . GLY A 1 246 ? 21.686 -0.532 -15.837 1.00 90.00 246 GLY A N 1
ATOM 1943 C CA . GLY A 1 246 ? 21.187 0.232 -16.980 1.00 90.00 246 GLY A CA 1
ATOM 1944 C C . GLY A 1 246 ? 22.209 1.243 -17.515 1.00 90.00 246 GLY A C 1
ATOM 1945 O O . GLY A 1 246 ? 22.384 1.366 -18.730 1.00 90.00 246 GLY A O 1
ATOM 1946 N N . VAL A 1 247 ? 22.927 1.939 -16.627 1.00 92.56 247 VAL A N 1
ATOM 1947 C CA . VAL A 1 247 ? 24.001 2.874 -17.004 1.00 92.56 247 VAL A CA 1
ATOM 1948 C C . VAL A 1 247 ? 25.186 2.133 -17.624 1.00 92.56 247 VAL A C 1
ATOM 1950 O O . VAL A 1 247 ? 25.650 2.519 -18.701 1.00 92.56 247 VAL A O 1
ATOM 1953 N N . GLU A 1 248 ? 25.655 1.057 -16.991 1.00 95.44 248 GLU A N 1
ATOM 1954 C CA . GLU A 1 248 ? 26.770 0.243 -17.495 1.00 95.44 248 GLU A CA 1
ATOM 1955 C C . GLU A 1 248 ? 26.453 -0.361 -18.872 1.00 95.44 248 GLU A C 1
ATOM 1957 O O . GLU A 1 248 ? 27.261 -0.267 -19.802 1.00 95.44 248 GLU A O 1
ATOM 1962 N N . MET A 1 249 ? 25.237 -0.879 -19.054 1.00 91.88 249 MET A N 1
ATOM 1963 C CA . MET A 1 249 ? 24.776 -1.431 -20.327 1.00 91.88 249 MET A CA 1
ATOM 1964 C C . MET A 1 249 ? 24.710 -0.364 -21.427 1.00 91.88 249 MET A C 1
ATOM 1966 O O . MET A 1 249 ? 25.161 -0.598 -22.551 1.00 91.88 249 MET A O 1
ATOM 1970 N N . ASN A 1 250 ? 24.190 0.829 -21.124 1.00 89.75 250 ASN A N 1
ATOM 1971 C CA . ASN A 1 250 ? 24.164 1.937 -22.081 1.00 89.75 250 ASN A CA 1
ATOM 1972 C C . ASN A 1 250 ? 25.579 2.382 -22.473 1.00 89.75 250 ASN A C 1
ATOM 1974 O O . ASN A 1 250 ? 25.837 2.641 -23.652 1.00 89.75 250 ASN A O 1
ATOM 1978 N N . ARG A 1 251 ? 26.516 2.406 -21.518 1.00 96.06 251 ARG A N 1
ATOM 1979 C CA . ARG A 1 251 ? 27.931 2.700 -21.776 1.00 96.06 251 ARG A CA 1
ATOM 1980 C C . ARG A 1 251 ? 28.550 1.678 -22.731 1.00 96.06 251 ARG A C 1
ATOM 1982 O O . ARG A 1 251 ? 29.172 2.071 -23.718 1.00 96.06 251 ARG A O 1
ATOM 1989 N N . ALA A 1 252 ? 28.326 0.386 -22.489 1.00 95.69 252 ALA A N 1
ATOM 1990 C CA . ALA A 1 252 ? 28.796 -0.688 -23.364 1.00 95.69 252 ALA A CA 1
ATOM 1991 C C . ALA A 1 252 ? 28.188 -0.585 -24.774 1.00 95.69 252 ALA A C 1
ATOM 1993 O O . ALA A 1 252 ? 28.908 -0.656 -25.772 1.00 95.69 252 ALA A O 1
ATOM 1994 N N . LYS A 1 253 ? 26.877 -0.323 -24.872 1.00 92.25 253 LYS A N 1
ATOM 1995 C CA . LYS A 1 253 ? 26.171 -0.128 -26.149 1.00 92.25 253 LYS A CA 1
ATOM 1996 C C . LYS A 1 253 ? 26.765 1.019 -26.966 1.00 92.25 253 LYS A C 1
ATOM 1998 O O . LYS A 1 253 ? 26.986 0.857 -28.166 1.00 92.25 253 LYS A O 1
ATOM 2003 N N . LEU A 1 254 ? 27.045 2.160 -26.334 1.00 94.75 254 LEU A N 1
ATOM 2004 C CA . LEU A 1 254 ? 27.695 3.297 -26.993 1.00 94.75 254 LEU A CA 1
ATOM 2005 C C . LEU A 1 254 ? 29.109 2.940 -27.474 1.00 94.75 254 LEU A C 1
ATOM 2007 O O . LEU A 1 254 ? 29.482 3.311 -28.588 1.00 94.75 254 LEU A O 1
ATOM 2011 N N . GLY A 1 255 ? 29.868 2.175 -26.682 1.00 96.56 255 GLY A N 1
ATOM 2012 C CA . GLY A 1 255 ? 31.184 1.657 -27.070 1.00 96.56 255 GLY A CA 1
ATOM 2013 C C . GLY A 1 255 ? 31.127 0.781 -28.325 1.00 96.56 255 GLY A C 1
ATOM 2014 O O . GLY A 1 255 ? 31.843 1.036 -29.295 1.00 96.56 255 GLY A O 1
ATOM 2015 N N . VAL A 1 256 ? 30.210 -0.190 -28.357 1.00 96.56 256 VAL A N 1
ATOM 2016 C CA . VAL A 1 256 ? 29.998 -1.065 -29.523 1.00 96.56 256 VAL A CA 1
ATOM 2017 C C . VAL A 1 256 ? 29.561 -0.261 -30.748 1.00 96.56 256 VAL A C 1
ATOM 2019 O O . VAL A 1 256 ? 30.106 -0.453 -31.832 1.00 96.56 256 VAL A O 1
ATOM 2022 N N . GLN A 1 257 ? 28.628 0.685 -30.596 1.00 95.75 257 GLN A N 1
ATOM 2023 C CA . GLN A 1 257 ? 28.184 1.538 -31.704 1.00 95.75 257 GLN A CA 1
ATOM 2024 C C . GLN A 1 257 ? 29.316 2.403 -32.270 1.00 95.75 257 GLN A C 1
ATOM 2026 O O . GLN A 1 257 ? 29.408 2.569 -33.487 1.00 95.75 257 GLN A O 1
ATOM 2031 N N . LYS A 1 258 ? 30.185 2.945 -31.410 1.00 97.94 258 LYS A N 1
ATOM 2032 C CA . LYS A 1 258 ? 31.368 3.702 -31.835 1.00 97.94 258 LYS A CA 1
ATOM 2033 C C . LYS A 1 258 ? 32.313 2.820 -32.653 1.00 97.94 258 LYS A C 1
ATOM 2035 O O . LYS A 1 258 ? 32.707 3.218 -33.748 1.00 97.94 258 LYS A O 1
ATOM 2040 N N . ASN A 1 259 ? 32.613 1.616 -32.168 1.00 97.75 259 ASN A N 1
ATOM 2041 C CA . ASN A 1 259 ? 33.476 0.666 -32.872 1.00 97.75 259 ASN A CA 1
ATOM 2042 C C . ASN A 1 259 ? 32.870 0.217 -34.207 1.00 97.75 259 ASN A C 1
ATOM 2044 O O . ASN A 1 259 ? 33.569 0.209 -35.213 1.00 97.75 259 ASN A O 1
ATOM 2048 N N . LEU A 1 260 ? 31.561 -0.044 -34.255 1.00 97.62 260 LEU A N 1
ATOM 2049 C CA . LEU A 1 260 ? 30.857 -0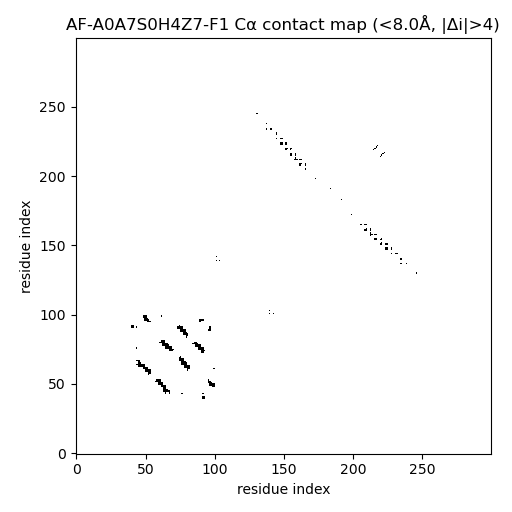.393 -35.490 1.00 97.62 260 LEU A CA 1
ATOM 2050 C C . LEU A 1 260 ? 30.977 0.712 -36.549 1.00 97.62 260 LEU A C 1
ATOM 2052 O O . LEU A 1 260 ? 31.282 0.432 -37.707 1.00 97.62 260 LEU A O 1
ATOM 2056 N N . ARG A 1 261 ? 30.791 1.981 -36.156 1.00 97.81 261 ARG A N 1
ATOM 2057 C CA . ARG A 1 261 ? 30.987 3.127 -37.061 1.00 97.81 261 ARG A CA 1
ATOM 2058 C C . ARG A 1 261 ? 32.429 3.215 -37.558 1.00 97.81 261 ARG A C 1
ATOM 2060 O O . ARG A 1 261 ? 32.640 3.540 -38.721 1.00 97.81 261 ARG A O 1
ATOM 2067 N N . ASN A 1 262 ? 33.408 2.925 -36.703 1.00 97.69 262 ASN A N 1
ATOM 2068 C CA . ASN A 1 262 ? 34.816 2.905 -37.099 1.00 97.69 262 ASN A CA 1
ATOM 2069 C C . ASN A 1 262 ? 35.102 1.784 -38.109 1.00 97.69 262 ASN A C 1
ATOM 2071 O O . ASN A 1 262 ? 35.709 2.051 -39.142 1.00 97.69 262 ASN A O 1
ATOM 2075 N N . CYS A 1 263 ? 34.601 0.567 -37.876 1.00 97.38 263 CYS A N 1
ATOM 2076 C CA . CYS A 1 263 ? 34.711 -0.538 -38.831 1.00 97.38 263 CYS A CA 1
ATOM 2077 C C . CYS A 1 263 ? 34.060 -0.191 -40.176 1.00 97.38 263 CYS A C 1
ATOM 2079 O O . CYS A 1 263 ? 34.664 -0.418 -41.219 1.00 97.38 263 CYS A O 1
ATOM 2081 N N . GLN A 1 264 ? 32.875 0.429 -40.168 1.00 98.19 264 GLN A N 1
ATOM 2082 C CA . GLN A 1 264 ? 32.202 0.840 -41.402 1.00 98.19 264 GLN A CA 1
ATOM 2083 C C . GLN A 1 264 ? 33.023 1.866 -42.195 1.00 98.19 264 GLN A C 1
ATOM 2085 O O . GLN A 1 264 ? 33.108 1.775 -43.417 1.00 98.19 264 GLN A O 1
ATOM 2090 N N . LYS A 1 265 ? 33.658 2.828 -41.512 1.00 97.94 265 LYS A N 1
ATOM 2091 C CA . LYS A 1 265 ? 34.560 3.796 -42.154 1.00 97.94 265 LYS A CA 1
ATOM 2092 C C . LYS A 1 265 ? 35.758 3.106 -42.807 1.00 97.94 265 LYS A C 1
ATOM 2094 O O . LYS A 1 265 ? 36.097 3.444 -43.936 1.00 97.94 265 LYS A O 1
ATOM 2099 N N . LEU A 1 266 ? 36.366 2.135 -42.121 1.00 98.12 266 LEU A N 1
ATOM 2100 C CA . LEU A 1 266 ? 37.481 1.355 -42.664 1.00 98.12 266 LEU A CA 1
ATOM 2101 C C . LEU A 1 266 ? 37.054 0.546 -43.893 1.00 98.12 266 LEU A C 1
ATOM 2103 O O . LEU A 1 266 ? 37.734 0.599 -44.911 1.00 98.12 266 LEU A O 1
ATOM 2107 N N . ILE A 1 267 ? 35.898 -0.124 -43.838 1.00 98.00 267 ILE A N 1
ATOM 2108 C CA . ILE A 1 267 ? 35.336 -0.865 -44.978 1.00 98.00 267 ILE A CA 1
ATOM 2109 C C . ILE A 1 267 ? 35.137 0.063 -46.179 1.00 98.00 267 ILE A C 1
ATOM 2111 O O . ILE A 1 267 ? 35.592 -0.251 -47.277 1.00 98.00 267 ILE A O 1
ATOM 2115 N N . ASN A 1 268 ? 34.507 1.222 -45.974 1.00 97.62 268 ASN A N 1
ATOM 2116 C CA . ASN A 1 268 ? 34.266 2.185 -47.047 1.00 97.62 268 ASN A CA 1
ATOM 2117 C C . ASN A 1 268 ? 35.582 2.714 -47.646 1.00 97.62 268 ASN A C 1
ATOM 2119 O O . ASN A 1 268 ? 35.682 2.844 -48.862 1.00 97.62 268 ASN A O 1
ATOM 2123 N N . SER A 1 269 ? 36.596 2.964 -46.811 1.00 97.94 269 SER A N 1
ATOM 2124 C CA . SER A 1 269 ? 37.938 3.359 -47.259 1.00 97.94 269 SER A CA 1
ATOM 2125 C C . SER A 1 269 ? 38.601 2.271 -48.114 1.00 97.94 269 SER A C 1
ATOM 2127 O O . SER A 1 269 ? 39.111 2.554 -49.194 1.00 97.94 269 SER A O 1
ATOM 2129 N N . CYS A 1 270 ? 38.523 1.002 -47.697 1.00 97.94 270 CYS A N 1
ATOM 2130 C CA . CYS A 1 270 ? 39.040 -0.122 -48.481 1.00 97.94 270 CYS A CA 1
ATOM 2131 C C . CYS A 1 270 ? 38.313 -0.295 -49.823 1.00 97.94 270 CYS A C 1
ATOM 2133 O O . CYS A 1 270 ? 38.948 -0.632 -50.820 1.00 97.94 270 CYS A O 1
ATOM 2135 N N . ILE A 1 271 ? 36.992 -0.082 -49.859 1.00 97.62 271 ILE A N 1
ATOM 2136 C CA . ILE A 1 271 ? 36.206 -0.115 -51.102 1.00 97.62 271 ILE A CA 1
ATOM 2137 C C . ILE A 1 271 ? 36.654 1.011 -52.043 1.00 97.62 271 ILE A C 1
ATOM 2139 O O . ILE A 1 271 ? 36.885 0.750 -53.221 1.00 97.62 271 ILE A O 1
ATOM 2143 N N . ALA A 1 272 ? 36.824 2.231 -51.525 1.00 97.38 272 ALA A N 1
ATOM 2144 C CA . ALA A 1 272 ? 37.291 3.374 -52.308 1.00 97.38 272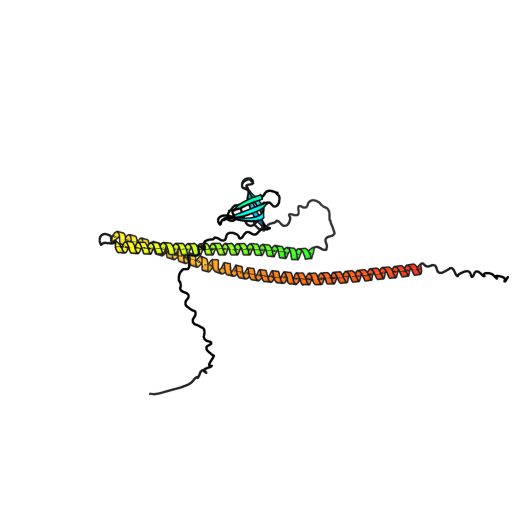 ALA A CA 1
ATOM 2145 C C . ALA A 1 272 ? 38.697 3.138 -52.886 1.00 97.38 272 ALA A C 1
ATOM 2147 O O . ALA A 1 272 ? 38.897 3.293 -54.087 1.00 97.38 272 ALA A O 1
ATOM 2148 N N . ALA A 1 273 ? 39.640 2.659 -52.068 1.00 97.19 273 ALA A N 1
ATOM 2149 C CA . ALA A 1 273 ? 40.997 2.345 -52.514 1.00 97.19 273 ALA A CA 1
ATOM 2150 C C . ALA A 1 273 ? 41.020 1.286 -53.635 1.00 97.19 273 ALA A C 1
ATOM 2152 O O . ALA A 1 273 ? 41.747 1.433 -54.616 1.00 97.19 273 ALA A O 1
ATOM 2153 N N . LYS A 1 274 ? 40.182 0.243 -53.535 1.00 97.50 274 LYS A N 1
ATOM 2154 C CA . LYS A 1 274 ? 40.046 -0.768 -54.598 1.00 97.50 274 LYS A CA 1
ATOM 2155 C C . LYS A 1 274 ? 39.477 -0.187 -55.894 1.00 97.50 274 LYS A C 1
ATOM 2157 O O . LYS A 1 274 ? 39.949 -0.547 -56.968 1.00 97.50 274 LYS A O 1
ATOM 2162 N N . ALA A 1 275 ? 38.495 0.709 -55.805 1.00 96.81 275 ALA A N 1
ATOM 2163 C CA . ALA A 1 275 ? 37.931 1.372 -56.978 1.00 96.81 275 ALA A CA 1
ATOM 2164 C C . ALA A 1 275 ? 38.982 2.237 -57.701 1.00 96.81 275 ALA A C 1
ATOM 2166 O O . ALA A 1 275 ? 39.104 2.157 -58.923 1.00 96.81 275 ALA A O 1
ATOM 2167 N N . GLU A 1 276 ? 39.804 2.983 -56.956 1.00 96.50 276 GLU A N 1
ATOM 2168 C CA . GLU A 1 276 ? 40.913 3.766 -57.521 1.00 96.50 276 GLU A CA 1
ATOM 2169 C C . GLU A 1 276 ? 41.975 2.885 -58.204 1.00 96.50 276 GLU A C 1
ATOM 2171 O O . GLU A 1 276 ? 42.518 3.248 -59.250 1.00 96.50 276 GLU A O 1
ATOM 2176 N N . GLU A 1 277 ? 42.287 1.712 -57.640 1.00 96.25 277 GLU A N 1
ATOM 2177 C CA . GLU A 1 277 ? 43.188 0.742 -58.275 1.00 96.25 277 GLU A CA 1
ATOM 2178 C C . GLU A 1 277 ? 42.617 0.181 -59.586 1.00 96.25 277 GLU A C 1
ATOM 2180 O O . GLU A 1 277 ? 43.357 -0.000 -60.558 1.00 96.25 277 GLU A O 1
ATOM 2185 N N . GLU A 1 278 ? 41.311 -0.087 -59.643 1.00 95.75 278 GLU A N 1
ATOM 2186 C CA . GLU A 1 278 ? 40.641 -0.545 -60.863 1.00 95.75 278 GLU A CA 1
ATOM 2187 C C . GLU A 1 278 ? 40.585 0.539 -61.948 1.00 95.75 278 GLU A C 1
ATOM 2189 O O . GLU A 1 278 ? 40.794 0.230 -63.124 1.00 95.75 278 GLU A O 1
ATOM 2194 N N . GLU A 1 279 ? 40.366 1.806 -61.586 1.00 94.81 279 GLU A N 1
ATOM 2195 C CA . GLU A 1 279 ? 40.429 2.928 -62.533 1.00 94.81 279 GLU A CA 1
ATOM 2196 C C . GLU A 1 279 ? 41.835 3.105 -63.114 1.00 94.81 279 GLU A C 1
ATOM 2198 O O . GLU A 1 279 ? 41.993 3.245 -64.331 1.00 94.81 279 GLU A O 1
ATOM 2203 N N . LYS A 1 280 ? 42.877 2.999 -62.277 1.00 93.50 280 LYS A N 1
ATOM 2204 C CA . LYS A 1 280 ? 44.276 3.042 -62.734 1.00 93.50 280 LYS A CA 1
ATOM 2205 C C . LYS A 1 280 ? 44.601 1.914 -63.719 1.00 93.50 280 LYS A C 1
ATOM 2207 O O . LYS A 1 280 ? 45.346 2.149 -64.666 1.00 93.50 280 LYS A O 1
ATOM 2212 N N . LYS A 1 281 ? 44.020 0.718 -63.547 1.00 92.69 281 LYS A N 1
ATOM 2213 C CA . LYS A 1 281 ? 44.178 -0.419 -64.481 1.00 92.69 281 LYS A CA 1
ATOM 2214 C C . LYS A 1 281 ? 43.421 -0.239 -65.802 1.00 92.69 281 LYS A C 1
ATOM 2216 O O . LYS A 1 281 ? 43.849 -0.790 -66.812 1.00 92.69 281 LYS A O 1
ATOM 2221 N N . LYS A 1 282 ? 42.310 0.507 -65.813 1.00 89.12 282 LYS A N 1
ATOM 2222 C CA . LYS A 1 282 ? 41.512 0.786 -67.024 1.00 89.12 282 LYS A CA 1
ATOM 2223 C C . LYS A 1 282 ? 42.061 1.940 -67.866 1.00 89.12 282 LYS A C 1
ATOM 2225 O O . LYS A 1 282 ? 41.651 2.073 -69.017 1.00 89.12 282 LYS A O 1
ATOM 2230 N N . SER A 1 283 ? 42.982 2.748 -67.334 1.00 73.44 283 SER A N 1
ATOM 2231 C CA . SER A 1 283 ? 43.700 3.756 -68.120 1.00 73.44 283 SER A CA 1
ATOM 2232 C C . SER A 1 283 ? 44.512 3.059 -69.222 1.00 73.44 283 SER A C 1
ATOM 2234 O O . SER A 1 283 ? 45.449 2.319 -68.905 1.00 73.44 283 SER A O 1
ATOM 2236 N N . PRO A 1 284 ? 44.165 3.227 -70.514 1.00 62.03 284 PRO A N 1
ATOM 2237 C CA . PRO A 1 284 ? 44.812 2.495 -71.588 1.00 62.03 284 PRO A CA 1
ATOM 2238 C C . PRO A 1 284 ? 46.293 2.850 -71.621 1.00 62.03 284 PRO A C 1
ATOM 2240 O O . PRO A 1 284 ? 46.669 4.011 -71.809 1.00 62.03 284 PRO A O 1
ATOM 2243 N N . GLN A 1 285 ? 47.147 1.835 -71.497 1.00 59.28 285 GLN A N 1
ATOM 2244 C CA . GLN A 1 285 ? 48.513 1.929 -71.981 1.00 59.28 285 GLN A CA 1
ATOM 2245 C C . GLN A 1 285 ? 48.467 2.350 -73.452 1.00 59.28 285 GLN A C 1
ATOM 2247 O O . GLN A 1 285 ? 48.202 1.554 -74.347 1.00 59.28 285 GLN A O 1
ATOM 2252 N N . GLY A 1 286 ? 48.743 3.625 -73.694 1.00 63.69 286 GLY A N 1
ATOM 2253 C CA . GLY A 1 286 ? 49.067 4.123 -75.016 1.00 63.69 286 GLY A CA 1
ATOM 2254 C C . GLY A 1 286 ? 48.129 5.208 -75.512 1.00 63.69 286 GLY A C 1
ATOM 2255 O O . GLY A 1 286 ? 47.024 4.956 -75.973 1.00 63.69 286 GLY A O 1
ATOM 2256 N N . LYS A 1 287 ? 48.687 6.410 -75.611 1.00 60.25 287 LYS A N 1
ATOM 2257 C CA . LYS A 1 287 ? 49.211 6.889 -76.895 1.00 60.25 287 LYS A CA 1
ATOM 2258 C C . LYS A 1 287 ? 50.490 7.666 -76.598 1.00 60.25 287 LYS A C 1
ATOM 2260 O O . LYS A 1 287 ? 50.439 8.710 -75.958 1.00 60.25 287 LYS A O 1
ATOM 2265 N N . LYS A 1 288 ? 51.645 7.146 -77.040 1.00 64.06 288 LYS A N 1
ATOM 2266 C CA . LYS A 1 288 ? 52.887 7.934 -77.088 1.00 64.06 288 LYS A CA 1
ATOM 2267 C C . LYS A 1 288 ? 52.550 9.260 -77.786 1.00 64.06 288 LYS A C 1
ATOM 2269 O O . LYS A 1 288 ? 51.978 9.205 -78.880 1.00 64.06 288 LYS A O 1
ATOM 2274 N N . PRO A 1 289 ? 52.854 10.426 -77.194 1.00 62.44 289 PRO A N 1
ATOM 2275 C CA . PRO A 1 289 ? 52.606 11.693 -77.859 1.00 62.44 289 PRO A CA 1
ATOM 2276 C C . PRO A 1 289 ? 53.418 11.700 -79.156 1.00 62.44 289 PRO A C 1
ATOM 2278 O O . PRO A 1 289 ? 54.647 11.620 -79.132 1.00 62.44 289 PRO A O 1
ATOM 2281 N N . LYS A 1 290 ? 52.740 11.746 -80.310 1.00 64.38 290 LYS A N 1
ATOM 2282 C CA . LYS A 1 290 ? 53.403 12.069 -81.577 1.00 64.38 290 LYS A CA 1
ATOM 2283 C C . LYS A 1 290 ? 54.004 13.463 -81.394 1.00 64.38 290 LYS A C 1
ATOM 2285 O O . LYS A 1 290 ? 53.255 14.436 -81.331 1.00 64.38 290 LYS A O 1
ATOM 2290 N N . LYS A 1 291 ? 55.335 13.549 -81.270 1.00 63.88 291 LYS A N 1
ATOM 2291 C CA . LYS A 1 291 ? 56.088 14.808 -81.315 1.00 63.88 291 LYS A CA 1
ATOM 2292 C C . LYS A 1 291 ? 55.672 15.551 -82.586 1.00 63.88 291 LYS A C 1
ATOM 2294 O O . LYS A 1 291 ? 56.057 15.154 -83.683 1.00 63.88 291 LYS A O 1
ATOM 2299 N N . LYS A 1 292 ? 54.861 16.600 -82.449 1.00 61.69 292 LYS A N 1
ATOM 2300 C CA . LYS A 1 292 ? 54.693 17.587 -83.513 1.00 61.69 292 LYS A CA 1
ATOM 2301 C C . LYS A 1 292 ? 55.969 18.426 -83.526 1.00 61.69 292 LYS A C 1
ATOM 2303 O O . LYS A 1 292 ? 56.198 19.203 -82.607 1.00 61.69 292 LYS A O 1
ATOM 2308 N N . PHE A 1 293 ? 56.804 18.221 -84.540 1.00 52.44 293 PHE A N 1
ATOM 2309 C CA . PHE A 1 293 ? 57.815 19.190 -84.954 1.00 52.44 293 PHE A CA 1
ATOM 2310 C C . PHE A 1 293 ? 57.074 20.457 -85.420 1.00 52.44 293 PHE A C 1
ATOM 2312 O O . PHE A 1 293 ? 56.560 20.494 -86.533 1.00 52.44 293 PHE A O 1
ATOM 2319 N N . GLY A 1 294 ? 56.945 21.461 -84.550 1.00 54.53 294 GLY A N 1
ATOM 2320 C CA . GLY A 1 294 ? 56.796 22.861 -84.963 1.00 54.53 294 GLY A CA 1
ATOM 2321 C C . GLY A 1 294 ? 58.209 23.441 -84.993 1.00 54.53 294 GLY A C 1
ATOM 2322 O O . GLY A 1 294 ? 58.959 23.231 -84.049 1.00 54.53 294 GLY A O 1
ATOM 2323 N N . GLY A 1 295 ? 58.698 24.033 -86.072 1.00 53.94 295 GLY A N 1
ATOM 2324 C CA . GLY A 1 295 ? 58.018 25.016 -86.906 1.00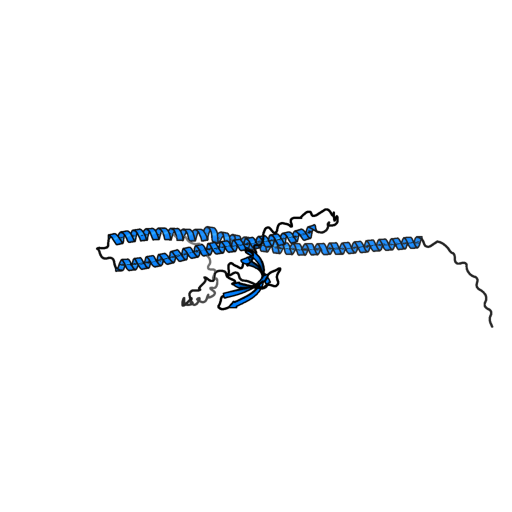 53.94 295 GLY A CA 1
ATOM 2325 C C . GLY A 1 295 ? 58.743 26.334 -86.657 1.00 53.94 295 GLY A C 1
ATOM 2326 O O . GLY A 1 295 ? 58.434 27.039 -85.706 1.00 53.94 295 GLY A O 1
ATOM 2327 N N . ILE A 1 296 ? 59.781 26.564 -87.459 1.00 53.19 296 ILE A N 1
ATOM 2328 C CA . ILE A 1 296 ? 60.663 27.736 -87.481 1.00 53.19 296 ILE A CA 1
ATOM 2329 C C . ILE A 1 296 ? 59.807 29.008 -87.605 1.00 53.19 296 ILE A C 1
ATOM 2331 O O . ILE A 1 296 ? 59.024 29.106 -88.547 1.00 53.19 296 ILE A O 1
ATOM 2335 N N . MET A 1 297 ? 59.957 29.980 -86.697 1.00 50.75 297 MET A N 1
ATOM 2336 C CA . MET A 1 297 ? 59.469 31.347 -86.917 1.00 50.75 297 MET A CA 1
ATOM 2337 C C . MET A 1 297 ? 60.643 32.301 -87.137 1.00 50.75 297 MET A C 1
ATOM 2339 O O . MET A 1 297 ? 61.575 32.376 -86.339 1.00 50.75 297 MET A O 1
ATOM 2343 N N . SER A 1 298 ? 60.545 32.973 -88.280 1.00 50.22 298 SER A N 1
ATOM 2344 C CA . SER A 1 298 ? 61.414 33.993 -88.855 1.00 50.22 298 SER A CA 1
ATOM 2345 C C . SER A 1 298 ? 61.401 35.293 -88.049 1.00 50.22 298 SER A C 1
ATOM 2347 O O . SER A 1 298 ? 60.364 35.678 -87.516 1.00 50.22 298 SER A O 1
ATOM 2349 N N . TRP A 1 299 ? 62.546 35.977 -88.030 1.00 50.50 299 TRP A N 1
ATOM 2350 C CA . TRP A 1 299 ? 62.707 37.362 -87.584 1.00 50.50 299 TRP A CA 1
ATOM 2351 C C . TRP A 1 299 ? 62.139 38.344 -88.619 1.00 50.50 299 TRP A C 1
ATOM 2353 O O . TRP A 1 299 ? 62.275 38.103 -89.822 1.00 50.50 299 TRP A O 1
ATOM 2363 N N . ALA A 1 300 ? 61.562 39.443 -88.132 1.00 60.28 300 ALA A N 1
ATOM 2364 C CA . ALA A 1 300 ? 61.453 40.741 -88.795 1.00 60.28 300 ALA A CA 1
ATOM 2365 C C . ALA A 1 300 ? 61.379 41.825 -87.712 1.00 60.28 300 ALA A C 1
ATOM 2367 O O . ALA A 1 300 ? 60.627 41.603 -86.734 1.00 60.28 300 ALA A O 1
#